Protein AF-A0AAD8B7Y1-F1 (afdb_monomer_lite)

Foldseek 3Di:
DPPVVVVVVVVVVVVVQDEDEDEDDDEDADEEEEEDHEYEYEDECYEYEYEYECYEYEYEYECYEYEYEYENYEYEYEYECYEYEYEYECYEYEYEYENYEYEYEYENYEYEYEYECYEYEYEYENYEYEYEYENYEYEYEYECYEYEYEYENYEYEYEYECYEYEYEYECYEYEYEYENYEYEYEYENYEYEYEYENYEYEYEYENYEYEYEYENYEYEYEYENYEYEYEYECYEYEYEYECYEYEYEYECYEYEYEYECYEYEYEYENYEYEYEYECYEYEYEYANYEYEYEYYNYEYEYEYENYHYDYYYDNYHYDYDYDYD

Radius of gyration: 28.52 Å; chains: 1; bounding box: 57×40×110 Å

Structure (mmCIF, N/CA/C/O backbone):
data_AF-A0AAD8B7Y1-F1
#
_entry.id   AF-A0AAD8B7Y1-F1
#
loop_
_atom_site.group_PDB
_atom_site.id
_atom_site.type_symbol
_atom_site.label_atom_id
_atom_site.label_alt_id
_atom_site.label_comp_id
_atom_site.label_asym_id
_atom_site.label_entity_id
_atom_site.label_seq_id
_atom_site.pdbx_PDB_ins_code
_atom_site.Cartn_x
_atom_site.Cartn_y
_atom_site.Cartn_z
_atom_site.occupancy
_atom_site.B_iso_or_equiv
_atom_site.auth_seq_id
_atom_site.auth_comp_id
_atom_site.auth_asym_id
_atom_site.auth_atom_id
_atom_site.pdbx_PDB_model_num
ATOM 1 N N . MET A 1 1 ? 11.582 21.877 -70.867 1.00 43.47 1 MET A N 1
ATOM 2 C CA . MET A 1 1 ? 11.299 20.545 -70.267 1.00 43.47 1 MET A CA 1
ATOM 3 C C . MET A 1 1 ? 11.778 20.359 -68.810 1.00 43.47 1 MET A C 1
ATOM 5 O O . MET A 1 1 ? 11.666 19.255 -68.296 1.00 43.47 1 MET A O 1
ATOM 9 N N . ALA A 1 2 ? 12.206 21.399 -68.076 1.00 38.28 2 ALA A N 1
ATOM 10 C CA . ALA A 1 2 ? 12.750 21.234 -66.713 1.00 38.28 2 ALA A CA 1
ATOM 11 C C . ALA A 1 2 ? 11.732 21.406 -65.556 1.00 38.28 2 ALA A C 1
ATOM 13 O O . ALA A 1 2 ? 12.004 21.002 -64.431 1.00 38.28 2 ALA A O 1
ATOM 14 N N . ILE A 1 3 ? 10.522 21.926 -65.810 1.00 34.06 3 ILE A N 1
ATOM 15 C CA . ILE A 1 3 ? 9.530 22.214 -64.746 1.00 34.06 3 ILE A CA 1
ATOM 16 C C . ILE A 1 3 ? 8.587 21.017 -64.461 1.00 34.06 3 ILE A C 1
ATOM 18 O O . ILE A 1 3 ? 7.972 20.937 -63.397 1.00 34.06 3 ILE A O 1
ATOM 22 N N . ARG A 1 4 ? 8.523 20.002 -65.341 1.00 32.62 4 ARG A N 1
ATOM 23 C CA . ARG A 1 4 ? 7.696 18.787 -65.128 1.00 32.62 4 ARG A CA 1
ATOM 24 C C . ARG A 1 4 ? 8.346 17.707 -64.247 1.00 32.62 4 ARG A C 1
ATOM 26 O O . ARG A 1 4 ? 7.627 16.855 -63.732 1.00 32.62 4 ARG A O 1
ATOM 33 N N . GLN A 1 5 ? 9.659 17.752 -64.015 1.00 32.50 5 GLN A N 1
ATOM 34 C CA . GLN A 1 5 ? 10.368 16.779 -63.161 1.00 32.50 5 GLN A CA 1
ATOM 35 C C . GLN A 1 5 ? 10.221 17.086 -61.654 1.00 32.50 5 GLN A C 1
ATOM 37 O O . GLN A 1 5 ? 10.205 16.169 -60.833 1.00 32.50 5 GLN A O 1
ATOM 42 N N . LEU A 1 6 ? 9.983 18.346 -61.267 1.00 33.78 6 LEU A N 1
ATOM 43 C CA . LEU A 1 6 ? 9.826 18.728 -59.853 1.00 33.78 6 LEU A CA 1
ATOM 44 C C . LEU A 1 6 ? 8.495 18.274 -59.224 1.00 33.78 6 LEU A C 1
ATOM 46 O O . LEU A 1 6 ? 8.441 18.034 -58.018 1.00 33.78 6 LEU A O 1
ATOM 50 N N . LYS A 1 7 ? 7.438 18.040 -60.017 1.00 32.44 7 LYS A N 1
ATOM 51 C CA . LYS A 1 7 ? 6.173 17.474 -59.499 1.00 32.44 7 LYS A CA 1
ATOM 52 C C . LYS A 1 7 ? 6.229 15.959 -59.249 1.00 32.44 7 LYS A C 1
ATOM 54 O O . LYS A 1 7 ? 5.473 15.468 -58.414 1.00 32.44 7 LYS A O 1
ATOM 59 N N . LYS A 1 8 ? 7.155 15.220 -59.878 1.00 33.69 8 LYS A N 1
ATOM 60 C CA . LYS A 1 8 ? 7.379 13.789 -59.575 1.00 33.69 8 LYS A CA 1
ATOM 61 C C . LYS A 1 8 ? 8.259 13.576 -58.331 1.00 33.69 8 LYS A C 1
ATOM 63 O O . LYS A 1 8 ? 8.073 12.585 -57.629 1.00 33.69 8 LYS A O 1
ATOM 68 N N . GLY A 1 9 ? 9.120 14.540 -57.985 1.00 33.25 9 GLY A N 1
ATOM 69 C CA . GLY A 1 9 ? 9.904 14.525 -56.739 1.00 33.25 9 GLY A CA 1
ATOM 70 C C . GLY A 1 9 ? 9.079 14.772 -55.464 1.00 33.25 9 GLY A C 1
ATOM 71 O O . GLY A 1 9 ? 9.383 14.214 -54.410 1.00 33.25 9 GLY A O 1
ATOM 72 N N . LEU A 1 10 ? 7.988 15.540 -55.558 1.00 32.34 10 LEU A N 1
ATOM 73 C CA . LEU A 1 10 ? 7.090 15.815 -54.425 1.00 32.34 10 LEU A CA 1
ATOM 74 C C . LEU A 1 10 ? 6.114 14.663 -54.125 1.00 32.34 10 LEU A C 1
ATOM 76 O O . LEU A 1 10 ? 5.808 14.417 -52.959 1.00 32.34 10 LEU A O 1
ATOM 80 N N . HIS A 1 11 ? 5.726 13.869 -55.128 1.00 34.19 11 HIS A N 1
ATOM 81 C CA . HIS A 1 11 ? 4.906 12.669 -54.907 1.00 34.19 11 HIS A CA 1
ATOM 82 C C . HIS A 1 11 ? 5.684 11.504 -54.261 1.00 34.19 11 HIS A C 1
ATOM 84 O O . HIS A 1 11 ? 5.096 10.682 -53.553 1.00 34.19 11 HIS A O 1
ATOM 90 N N . TYR A 1 12 ? 7.015 11.461 -54.415 1.00 32.97 12 TYR A N 1
ATOM 91 C CA . TYR A 1 12 ? 7.872 10.501 -53.705 1.00 32.97 12 TYR A CA 1
ATOM 92 C C . TYR A 1 12 ? 8.121 10.876 -52.235 1.00 32.97 12 TYR A C 1
ATOM 94 O O . TYR A 1 12 ? 8.359 9.993 -51.406 1.00 32.97 12 TYR A O 1
ATOM 102 N N . PHE A 1 13 ? 7.984 12.156 -51.872 1.00 33.41 13 PHE A N 1
ATOM 103 C CA . PHE A 1 13 ? 8.100 12.605 -50.481 1.00 33.41 13 PHE A CA 1
ATOM 104 C C . PHE A 1 13 ? 6.818 12.401 -49.658 1.00 33.41 13 PHE A C 1
ATOM 106 O O . PHE A 1 13 ? 6.901 12.224 -48.440 1.00 33.41 13 PHE A O 1
ATOM 113 N N . GLU A 1 14 ? 5.649 12.317 -50.298 1.00 33.72 14 GLU A N 1
ATOM 114 C CA . GLU A 1 14 ? 4.394 11.972 -49.612 1.00 33.72 14 GLU A CA 1
ATOM 115 C C . GLU A 1 14 ? 4.131 10.456 -49.518 1.00 33.72 14 GLU A C 1
ATOM 117 O O . GLU A 1 14 ? 3.450 10.009 -48.590 1.00 33.72 14 GLU A O 1
ATOM 122 N N . CYS A 1 15 ? 4.753 9.626 -50.368 1.00 31.09 15 CYS A N 1
ATOM 123 C CA . CYS A 1 15 ? 4.637 8.160 -50.279 1.00 31.09 15 CYS A CA 1
ATOM 124 C C . CYS A 1 15 ? 5.644 7.475 -49.331 1.00 31.09 15 CYS A C 1
ATOM 126 O O . CYS A 1 15 ? 5.362 6.385 -48.828 1.00 31.09 15 CYS A O 1
ATOM 128 N N . LEU A 1 16 ? 6.759 8.113 -48.951 1.00 32.72 16 LEU A N 1
ATOM 129 C CA . LEU A 1 16 ? 7.715 7.570 -47.960 1.00 32.72 16 LEU A CA 1
ATOM 130 C C . LEU A 1 16 ? 7.292 7.800 -46.490 1.00 32.72 16 LEU A C 1
ATOM 132 O O . LEU A 1 16 ? 8.102 7.762 -45.562 1.00 32.72 16 LEU A O 1
ATOM 136 N N . TYR A 1 17 ? 5.996 8.000 -46.235 1.00 34.97 17 TYR A N 1
ATOM 137 C CA . TYR A 1 17 ? 5.468 8.319 -44.906 1.00 34.97 17 TYR A CA 1
ATOM 138 C C . TYR A 1 17 ? 5.333 7.119 -43.946 1.00 34.97 17 TYR A C 1
ATOM 140 O O . TYR A 1 17 ? 5.009 7.309 -42.770 1.00 34.97 17 TYR A O 1
ATOM 148 N N . ASN A 1 18 ? 5.556 5.859 -44.340 1.00 41.81 18 ASN A N 1
ATOM 149 C CA . ASN A 1 18 ? 5.266 4.747 -43.424 1.00 41.81 18 ASN A CA 1
ATOM 150 C C . ASN A 1 18 ? 6.159 3.507 -43.576 1.00 41.81 18 ASN A C 1
ATOM 152 O O . ASN A 1 18 ? 5.848 2.628 -44.365 1.00 41.81 18 ASN A O 1
ATOM 156 N N . MET A 1 19 ? 7.084 3.349 -42.611 1.00 38.12 19 MET A N 1
ATOM 157 C CA . MET A 1 19 ? 7.567 2.074 -42.030 1.00 38.12 19 MET A CA 1
ATOM 158 C C . MET A 1 19 ? 9.038 1.698 -42.303 1.00 38.12 19 MET A C 1
ATOM 160 O O . MET A 1 19 ? 9.331 0.704 -42.950 1.00 38.12 19 MET A O 1
ATOM 164 N N . PHE A 1 20 ? 9.972 2.387 -41.640 1.00 42.22 20 PHE A N 1
ATOM 165 C CA . PHE A 1 20 ? 11.353 1.904 -41.487 1.00 42.22 20 PHE A CA 1
ATOM 166 C C . PHE A 1 20 ? 11.419 0.763 -40.441 1.00 42.22 20 PHE A C 1
ATOM 168 O O . PHE A 1 20 ? 11.013 0.945 -39.280 1.00 42.22 20 PHE A O 1
ATOM 175 N N . ILE A 1 21 ? 11.923 -0.417 -40.826 1.00 42.00 21 ILE A N 1
ATOM 176 C CA . ILE A 1 21 ? 12.270 -1.525 -39.916 1.00 42.00 21 ILE A CA 1
ATOM 177 C C . ILE A 1 21 ? 13.794 -1.542 -39.774 1.00 42.00 21 ILE A C 1
ATOM 179 O O . ILE A 1 21 ? 14.487 -1.934 -40.696 1.00 42.00 21 ILE A O 1
ATOM 183 N N . MET A 1 22 ? 14.317 -1.150 -38.609 1.00 48.12 22 MET A N 1
ATOM 184 C CA . MET A 1 22 ? 15.749 -1.293 -38.308 1.00 48.12 22 MET A CA 1
ATOM 185 C C . MET A 1 22 ? 15.966 -2.479 -37.364 1.00 48.12 22 MET A C 1
ATOM 187 O O . MET A 1 22 ? 15.333 -2.545 -36.299 1.00 48.12 22 MET A O 1
ATOM 191 N N . SER A 1 23 ? 16.860 -3.396 -37.735 1.00 41.38 23 SER A N 1
ATOM 192 C CA . SER A 1 23 ? 17.506 -4.331 -36.808 1.00 41.38 23 SER A CA 1
ATOM 193 C C . SER A 1 23 ? 18.885 -3.761 -36.495 1.00 41.38 23 SER A C 1
ATOM 195 O O . SER A 1 23 ? 19.666 -3.532 -37.407 1.00 41.38 23 SER A O 1
ATOM 197 N N . LEU A 1 24 ? 19.151 -3.444 -35.228 1.00 51.16 24 LEU A N 1
ATOM 198 C CA . LEU A 1 24 ? 20.475 -3.002 -34.786 1.00 51.16 24 LEU A CA 1
ATOM 199 C C . LEU A 1 24 ? 21.069 -4.126 -33.942 1.00 51.16 24 LEU A C 1
ATOM 201 O O . LEU A 1 24 ? 20.600 -4.372 -32.823 1.00 51.16 24 LEU A O 1
ATOM 205 N N . GLU A 1 25 ? 22.070 -4.799 -34.494 1.00 38.25 25 GLU A N 1
ATOM 206 C CA . GLU A 1 25 ? 22.871 -5.830 -33.839 1.00 38.25 25 GLU A CA 1
ATOM 207 C C . GLU A 1 25 ? 24.275 -5.248 -33.633 1.00 38.25 25 GLU A C 1
ATOM 209 O O . GLU A 1 25 ? 24.902 -4.795 -34.581 1.00 38.25 25 GLU A O 1
ATOM 214 N N . GLY A 1 26 ? 24.720 -5.132 -32.376 1.00 38.78 26 GLY A N 1
ATOM 215 C CA . GLY A 1 26 ? 26.044 -4.590 -32.041 1.00 38.78 26 GLY A CA 1
ATOM 216 C C . GLY A 1 26 ? 26.065 -3.556 -30.907 1.00 38.78 26 GLY A C 1
ATOM 217 O O . GLY A 1 26 ? 25.115 -2.802 -30.665 1.00 38.78 26 GLY A O 1
ATOM 218 N N . THR A 1 27 ? 27.177 -3.527 -30.168 1.00 38.75 27 THR A N 1
ATOM 219 C CA . THR A 1 27 ? 27.454 -2.633 -29.032 1.00 38.75 27 THR A CA 1
ATOM 220 C C . THR A 1 27 ? 27.851 -1.222 -29.472 1.00 38.75 27 THR A C 1
ATOM 222 O O . THR A 1 27 ? 28.881 -0.704 -29.062 1.00 38.75 27 THR A O 1
ATOM 225 N N . ALA A 1 28 ? 27.003 -0.541 -30.241 1.00 40.34 28 ALA A N 1
ATOM 226 C CA . ALA A 1 28 ? 27.191 0.878 -30.535 1.00 40.34 28 ALA A CA 1
ATOM 227 C C . ALA A 1 28 ? 26.483 1.749 -29.479 1.00 40.34 28 ALA A C 1
ATOM 229 O O . ALA A 1 28 ? 25.292 1.583 -29.181 1.00 40.34 28 ALA A O 1
ATOM 230 N N . LEU A 1 29 ? 27.202 2.708 -28.888 1.00 39.91 29 LEU A N 1
ATOM 231 C CA . LEU A 1 29 ? 26.676 3.647 -27.890 1.00 39.91 29 LEU A CA 1
ATOM 232 C C . LEU A 1 29 ? 25.893 4.783 -28.578 1.00 39.91 29 LEU A C 1
ATOM 234 O O . LEU A 1 29 ? 26.191 5.960 -28.420 1.00 39.91 29 LEU A O 1
ATOM 238 N N . LEU A 1 30 ? 24.855 4.427 -29.336 1.00 52.34 30 LEU A N 1
ATOM 239 C CA . LEU A 1 30 ? 24.110 5.349 -30.196 1.00 52.34 30 LEU A CA 1
ATOM 240 C C . LEU A 1 30 ? 23.198 6.292 -29.390 1.00 52.34 30 LEU A C 1
ATOM 242 O O . LEU A 1 30 ? 22.319 5.874 -28.618 1.00 52.34 30 LEU A O 1
ATOM 246 N N . GLY A 1 31 ? 23.410 7.596 -29.576 1.00 53.88 31 GLY A N 1
ATOM 247 C CA . GLY A 1 31 ? 22.596 8.677 -29.027 1.00 53.88 31 GLY A CA 1
ATOM 248 C C . GLY A 1 31 ? 21.567 9.178 -30.036 1.00 53.88 31 GLY A C 1
ATOM 249 O O . GLY A 1 31 ? 21.789 10.195 -30.673 1.00 53.88 31 GLY A O 1
ATOM 250 N N . MET A 1 32 ? 20.419 8.509 -30.156 1.00 64.19 32 MET A N 1
ATOM 251 C CA . MET A 1 32 ? 19.442 8.838 -31.207 1.00 64.19 32 MET A CA 1
ATOM 252 C C . MET A 1 32 ? 18.331 9.776 -30.702 1.00 64.19 32 MET A C 1
ATOM 254 O O . MET A 1 32 ? 17.818 9.637 -29.577 1.00 64.19 32 MET A O 1
ATOM 258 N N . LYS A 1 33 ? 17.941 10.742 -31.540 1.00 59.53 33 LYS A N 1
ATOM 259 C CA . LYS A 1 33 ? 16.745 11.579 -31.371 1.00 59.53 33 LYS A CA 1
ATOM 260 C C . LYS A 1 33 ? 15.775 11.249 -32.502 1.00 59.53 33 LYS A C 1
ATOM 262 O O . LYS A 1 33 ? 16.170 11.247 -33.654 1.00 59.53 33 LYS A O 1
ATOM 267 N N . TYR A 1 34 ? 14.518 10.996 -32.159 1.00 64.31 34 TYR A N 1
ATOM 268 C CA . TYR A 1 34 ? 13.476 10.700 -33.143 1.00 64.31 34 TYR A CA 1
ATOM 269 C C . TYR A 1 34 ? 12.279 11.631 -32.953 1.00 64.31 34 TYR A C 1
ATOM 271 O O . TYR A 1 34 ? 11.784 11.778 -31.824 1.00 64.31 34 TYR A O 1
ATOM 279 N N . GLN A 1 35 ? 11.799 12.202 -34.056 1.00 56.16 35 GLN A N 1
ATOM 280 C CA . GLN A 1 35 ? 10.645 13.099 -34.118 1.00 56.16 35 GLN A CA 1
ATOM 281 C C . GLN A 1 35 ? 9.638 12.611 -35.174 1.00 56.16 35 GLN A C 1
ATOM 283 O O . GLN A 1 35 ? 10.028 12.002 -36.160 1.00 56.16 35 GLN A O 1
ATOM 288 N N . ASN A 1 36 ? 8.340 12.822 -34.918 1.00 53.25 36 ASN A N 1
ATOM 289 C CA . ASN A 1 36 ? 7.231 12.684 -35.881 1.00 53.25 36 ASN A CA 1
ATOM 290 C C . ASN A 1 36 ? 7.160 11.389 -36.717 1.00 53.25 36 ASN A C 1
ATOM 292 O O . ASN A 1 36 ? 6.756 11.423 -37.871 1.00 53.25 36 ASN A O 1
ATOM 296 N N . ALA A 1 37 ? 7.472 10.225 -36.138 1.00 59.56 37 ALA A N 1
ATOM 297 C CA . ALA A 1 37 ? 7.568 9.004 -36.940 1.00 59.56 37 ALA A CA 1
ATOM 298 C C . ALA A 1 37 ? 6.976 7.730 -36.313 1.00 59.56 37 ALA A C 1
ATOM 300 O O . ALA A 1 37 ? 6.707 7.632 -35.100 1.00 59.56 37 ALA A O 1
ATOM 301 N N . LYS A 1 38 ? 6.729 6.746 -37.194 1.00 57.03 38 LYS A N 1
ATOM 302 C CA . LYS A 1 38 ? 6.226 5.403 -36.882 1.00 57.03 38 LYS A CA 1
ATOM 303 C C . LYS A 1 38 ? 7.336 4.369 -37.042 1.00 57.03 38 LYS A C 1
ATOM 305 O O . LYS A 1 38 ? 7.807 4.138 -38.146 1.00 57.03 38 LYS A O 1
ATOM 310 N N . TYR A 1 39 ? 7.683 3.684 -35.951 1.00 63.09 39 TYR A N 1
ATOM 311 C CA . TYR A 1 39 ? 8.782 2.711 -35.960 1.00 63.09 39 TYR A CA 1
ATOM 312 C C . TYR A 1 39 ? 8.410 1.359 -35.353 1.00 63.09 39 TYR A C 1
ATOM 314 O O . TYR A 1 39 ? 7.695 1.263 -34.338 1.00 63.09 39 TYR A O 1
ATOM 322 N N . LYS A 1 40 ? 8.997 0.308 -35.928 1.00 61.25 40 LYS A N 1
ATOM 323 C CA . LYS A 1 40 ? 9.032 -1.044 -35.372 1.00 61.25 40 LYS A CA 1
ATOM 324 C C . LYS A 1 40 ? 10.492 -1.468 -35.254 1.00 61.25 40 LYS A C 1
ATOM 326 O O . LYS A 1 40 ? 11.159 -1.644 -36.257 1.00 61.25 40 LYS A O 1
ATOM 331 N N . VAL A 1 41 ? 10.969 -1.626 -34.020 1.00 64.81 41 VAL A N 1
ATOM 332 C CA . VAL A 1 41 ? 12.389 -1.915 -33.758 1.00 64.81 41 VAL A CA 1
ATOM 333 C C . VAL A 1 41 ? 12.520 -3.106 -32.814 1.00 64.81 41 VAL A C 1
ATOM 335 O O . VAL A 1 41 ? 11.713 -3.279 -31.884 1.00 64.81 41 VAL A O 1
ATOM 338 N N . LYS A 1 42 ? 13.534 -3.937 -33.044 1.00 61.41 42 LYS A N 1
ATOM 339 C CA . LYS A 1 42 ? 13.963 -5.008 -32.143 1.00 61.41 42 LYS A CA 1
ATOM 340 C C . LYS A 1 42 ? 15.401 -4.705 -31.731 1.00 61.41 42 LYS A C 1
ATOM 342 O O . LYS A 1 42 ? 16.228 -4.409 -32.574 1.00 61.41 42 LYS A O 1
ATOM 347 N N . TYR A 1 43 ? 15.661 -4.749 -30.430 1.00 65.94 43 TYR A N 1
ATOM 348 C CA . TYR A 1 43 ? 17.003 -4.569 -29.885 1.00 65.94 43 TYR A CA 1
ATOM 349 C C . TYR A 1 43 ? 17.378 -5.793 -29.054 1.00 65.94 43 TYR A C 1
ATOM 351 O O . TYR A 1 43 ? 16.610 -6.197 -28.163 1.00 65.94 43 TYR A O 1
ATOM 359 N N . GLN A 1 44 ? 18.564 -6.330 -29.314 1.00 58.94 44 GLN A N 1
ATOM 360 C CA . GLN A 1 44 ? 19.185 -7.419 -28.565 1.00 58.94 44 GLN A CA 1
ATOM 361 C C . GLN A 1 44 ? 20.553 -6.949 -28.052 1.00 58.94 44 GLN A C 1
ATOM 363 O O . GLN A 1 44 ? 21.237 -6.196 -28.731 1.00 58.94 44 GLN A O 1
ATOM 368 N N . ASN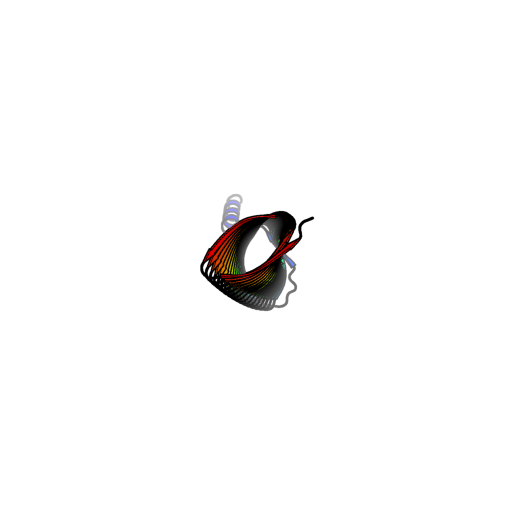 A 1 45 ? 20.892 -7.294 -26.805 1.00 57.22 45 ASN A N 1
ATOM 369 C CA . ASN A 1 45 ? 22.195 -7.018 -26.169 1.00 57.22 45 ASN A CA 1
ATOM 370 C C . ASN A 1 45 ? 22.682 -5.547 -26.219 1.00 57.22 45 ASN A C 1
ATOM 372 O O . ASN A 1 45 ? 23.870 -5.262 -26.131 1.00 57.22 45 ASN A O 1
ATOM 376 N N . ALA A 1 46 ? 21.759 -4.581 -26.295 1.00 59.97 46 ALA A N 1
ATOM 377 C CA . ALA A 1 46 ? 22.095 -3.179 -26.551 1.00 59.97 46 ALA A CA 1
ATOM 378 C C . ALA A 1 46 ? 22.151 -2.284 -25.291 1.00 59.97 46 ALA A C 1
ATOM 380 O O . ALA A 1 46 ? 21.346 -2.411 -24.348 1.00 59.97 46 ALA A O 1
ATOM 381 N N . LYS A 1 47 ? 23.037 -1.274 -25.328 1.00 60.44 47 LYS A N 1
ATOM 382 C CA . LYS A 1 47 ? 23.141 -0.180 -24.345 1.00 60.44 47 LYS A CA 1
ATOM 383 C C . LYS A 1 47 ? 22.996 1.181 -25.030 1.00 60.44 47 LYS A C 1
ATOM 385 O O . LYS A 1 47 ? 23.940 1.687 -25.613 1.00 60.44 47 LYS A O 1
ATOM 390 N N . TYR A 1 48 ? 21.836 1.821 -24.880 1.00 65.00 48 TYR A N 1
ATOM 391 C CA . TYR A 1 48 ? 21.532 3.068 -25.598 1.00 65.00 48 TYR A CA 1
ATOM 392 C C . TYR A 1 48 ? 20.893 4.158 -24.718 1.00 65.00 48 TYR A C 1
ATOM 394 O O . TYR A 1 48 ? 20.306 3.909 -23.645 1.00 65.00 48 TYR A O 1
ATOM 402 N N . LYS A 1 49 ? 20.978 5.403 -25.207 1.00 64.69 49 LYS A N 1
ATOM 403 C CA . LYS A 1 49 ? 20.275 6.583 -24.682 1.00 64.69 49 LYS A CA 1
ATOM 404 C C . LYS A 1 49 ? 19.464 7.204 -25.814 1.00 64.69 49 LYS A C 1
ATOM 406 O O . LYS A 1 49 ? 20.036 7.686 -26.775 1.00 64.69 49 LYS A O 1
ATOM 411 N N . VAL A 1 50 ? 18.139 7.240 -25.679 1.00 66.75 50 VAL A N 1
ATOM 412 C CA . VAL A 1 50 ? 17.273 7.765 -26.750 1.00 66.75 50 VAL A CA 1
ATOM 413 C C . VAL A 1 50 ? 16.288 8.800 -26.209 1.00 66.75 50 VAL A C 1
ATOM 415 O O . VAL A 1 50 ? 15.830 8.720 -25.056 1.00 66.75 50 VAL A O 1
ATOM 418 N N . LYS A 1 51 ? 15.965 9.794 -27.038 1.00 65.00 51 LYS A N 1
ATOM 419 C CA . LYS A 1 51 ? 14.869 10.745 -26.820 1.00 65.00 51 LYS A CA 1
ATOM 420 C C . LYS A 1 51 ? 13.868 10.618 -27.970 1.00 65.00 51 LYS A C 1
ATOM 422 O O . LYS A 1 51 ? 14.252 10.701 -29.126 1.00 65.00 51 LYS A O 1
ATOM 427 N N . TYR A 1 52 ? 12.595 10.444 -27.630 1.00 66.75 5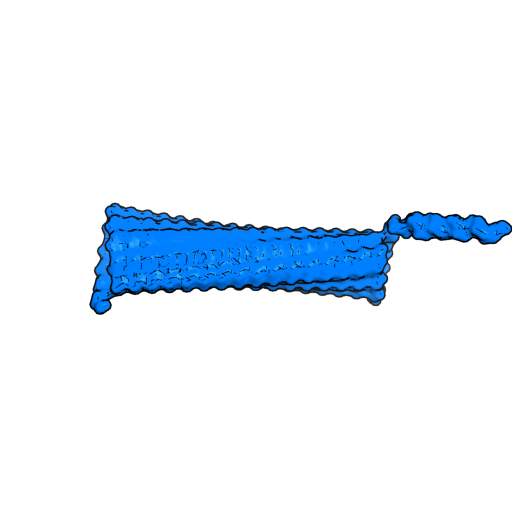2 TYR A N 1
ATOM 428 C CA . TYR A 1 52 ? 11.499 10.413 -28.599 1.00 66.75 52 TYR A CA 1
ATOM 429 C C . TYR A 1 52 ? 10.513 11.545 -28.312 1.00 66.75 52 TYR A C 1
ATOM 431 O O . TYR A 1 52 ? 10.064 11.694 -27.164 1.00 66.75 52 TYR A O 1
ATOM 439 N N . GLN A 1 53 ? 10.134 12.276 -29.355 1.00 63.91 53 GLN A N 1
ATOM 440 C CA . GLN A 1 53 ? 9.088 13.299 -29.337 1.00 63.91 53 GLN A CA 1
ATOM 441 C C . GLN A 1 53 ? 8.035 12.970 -30.405 1.00 63.91 53 GLN A C 1
ATOM 443 O O . GLN A 1 53 ? 8.380 12.533 -31.496 1.00 63.91 53 GLN A O 1
ATOM 448 N N . ASN A 1 54 ? 6.750 13.111 -30.063 1.00 60.19 54 ASN A N 1
ATOM 449 C CA . ASN A 1 54 ? 5.610 12.946 -30.983 1.00 60.19 54 ASN A CA 1
ATOM 450 C C . ASN A 1 54 ? 5.572 11.608 -31.764 1.00 60.19 54 ASN A C 1
ATOM 452 O O . ASN A 1 54 ? 5.077 11.533 -32.882 1.00 60.19 54 ASN A O 1
ATOM 456 N N . ALA A 1 55 ? 6.071 10.518 -31.171 1.00 61.31 55 ALA A N 1
ATOM 457 C CA . ALA A 1 55 ? 6.257 9.244 -31.876 1.00 61.31 55 ALA A CA 1
ATOM 458 C C . ALA A 1 55 ? 5.179 8.181 -31.568 1.00 61.31 55 ALA A C 1
ATOM 460 O O . ALA A 1 55 ? 4.680 8.056 -30.435 1.00 61.31 55 ALA A O 1
ATOM 461 N N . LYS A 1 56 ? 4.895 7.325 -32.562 1.00 61.56 56 LYS A N 1
ATOM 462 C CA . LYS A 1 56 ? 4.101 6.089 -32.419 1.00 61.56 56 LYS A CA 1
ATOM 463 C C . LYS A 1 56 ? 5.005 4.874 -32.646 1.00 61.56 56 LYS A C 1
ATOM 465 O O . LYS A 1 56 ? 5.502 4.688 -33.744 1.00 61.56 56 LYS A O 1
ATOM 470 N N . TYR A 1 57 ? 5.211 4.009 -31.648 1.00 67.69 57 TYR A N 1
ATOM 471 C CA . TYR A 1 57 ? 6.167 2.898 -31.818 1.00 67.69 57 TYR A CA 1
ATOM 472 C C . TYR A 1 57 ? 5.769 1.565 -31.179 1.00 67.69 57 TYR A C 1
ATOM 474 O O . TYR A 1 57 ? 5.050 1.487 -30.167 1.00 67.69 57 TYR A O 1
ATOM 482 N N . LYS A 1 58 ? 6.310 0.488 -31.763 1.00 66.69 58 LYS A N 1
ATOM 483 C CA . LYS A 1 58 ? 6.243 -0.883 -31.249 1.00 66.69 58 LYS A CA 1
ATOM 484 C C . LYS A 1 58 ? 7.653 -1.445 -31.131 1.00 66.69 58 LYS A C 1
ATOM 486 O O . LYS A 1 58 ? 8.297 -1.698 -32.137 1.00 66.69 58 LYS A O 1
ATOM 491 N N . VAL A 1 59 ? 8.117 -1.672 -29.904 1.00 68.31 59 VAL A N 1
ATOM 492 C CA . VAL A 1 59 ? 9.502 -2.114 -29.677 1.00 68.31 59 VAL A CA 1
ATOM 493 C C . VAL A 1 59 ? 9.558 -3.382 -28.830 1.00 68.31 59 VAL A C 1
ATOM 495 O O . VAL A 1 59 ? 8.730 -3.592 -27.931 1.00 68.31 59 VAL A O 1
ATOM 498 N N . LYS A 1 60 ? 10.526 -4.248 -29.128 1.00 65.62 60 LYS A N 1
ATOM 499 C CA . LYS A 1 60 ? 10.913 -5.384 -28.286 1.00 65.62 60 LYS A CA 1
ATOM 500 C C . LYS A 1 60 ? 12.367 -5.205 -27.847 1.00 65.62 60 LYS A C 1
ATOM 502 O O . LYS A 1 60 ? 13.222 -4.931 -28.677 1.00 65.62 60 LYS A O 1
ATOM 507 N N . TYR A 1 61 ? 12.612 -5.383 -26.555 1.00 68.75 61 TYR A N 1
ATOM 508 C CA . TYR A 1 61 ? 13.945 -5.347 -25.962 1.00 68.75 61 TYR A CA 1
ATOM 509 C C . TYR A 1 61 ? 14.235 -6.658 -25.241 1.00 68.75 61 TYR A C 1
ATOM 511 O O . TYR A 1 61 ? 13.437 -7.076 -24.391 1.00 68.75 61 TYR A O 1
ATOM 519 N N . GLN A 1 62 ? 15.390 -7.242 -25.535 1.00 68.44 62 GLN A N 1
ATOM 520 C CA . GLN A 1 62 ? 15.926 -8.436 -24.889 1.00 68.44 62 GLN A CA 1
ATOM 521 C C . GLN A 1 62 ? 17.336 -8.118 -24.373 1.00 68.44 62 GLN A C 1
ATOM 523 O O . GLN A 1 62 ? 18.119 -7.503 -25.090 1.00 68.44 62 GLN A O 1
ATOM 528 N N . ASN A 1 63 ? 17.624 -8.463 -23.112 1.00 65.81 63 ASN A N 1
ATOM 529 C CA . ASN A 1 63 ? 18.940 -8.282 -22.475 1.00 65.81 63 ASN A CA 1
ATOM 530 C C . ASN A 1 63 ? 19.493 -6.838 -22.533 1.00 65.81 63 ASN A C 1
ATOM 532 O O . ASN A 1 63 ? 20.686 -6.609 -22.687 1.00 65.81 63 ASN A O 1
ATOM 536 N N . ALA A 1 64 ? 18.623 -5.829 -22.411 1.00 62.81 64 ALA A N 1
ATOM 537 C CA . ALA A 1 64 ? 18.996 -4.432 -22.655 1.00 62.81 64 ALA A CA 1
ATOM 538 C C . ALA A 1 64 ? 19.204 -3.601 -21.372 1.00 62.81 64 ALA A C 1
ATOM 540 O O . ALA A 1 64 ? 18.438 -3.704 -20.396 1.00 62.81 64 ALA A O 1
ATOM 541 N N . LYS A 1 65 ? 20.164 -2.663 -21.418 1.00 66.50 65 LYS A N 1
ATOM 542 C CA . LYS A 1 65 ? 20.386 -1.637 -20.381 1.00 66.50 65 LYS A CA 1
ATOM 543 C C . LYS A 1 65 ? 20.243 -0.234 -20.961 1.00 66.50 65 LYS A C 1
ATOM 545 O O . LYS A 1 65 ? 21.106 0.224 -21.695 1.00 66.50 65 LYS A O 1
ATOM 550 N N . TYR A 1 66 ? 19.190 0.497 -20.587 1.00 68.50 66 TYR A N 1
ATOM 551 C CA . TYR A 1 66 ? 18.868 1.743 -21.295 1.00 68.50 66 TYR A CA 1
ATOM 552 C C . TYR A 1 66 ? 18.307 2.885 -20.438 1.00 68.50 66 TYR A C 1
ATOM 554 O O . TYR A 1 66 ? 17.755 2.702 -19.339 1.00 68.50 66 TYR A O 1
ATOM 562 N N . LYS A 1 67 ? 18.420 4.103 -20.985 1.00 71.81 67 LYS A N 1
ATOM 563 C CA . LYS A 1 67 ? 17.833 5.333 -20.435 1.00 71.81 67 LYS A CA 1
ATOM 564 C C . LYS A 1 67 ? 17.079 6.083 -21.528 1.00 71.81 67 LYS A C 1
ATOM 566 O O . LYS A 1 67 ? 17.692 6.562 -22.471 1.00 71.81 67 LYS A O 1
ATOM 571 N N . VAL A 1 68 ? 15.763 6.229 -21.377 1.00 70.62 68 VAL A N 1
ATOM 572 C CA . VAL A 1 68 ? 14.931 6.872 -22.412 1.00 70.62 68 VAL A CA 1
ATOM 573 C C . VAL A 1 68 ? 14.063 7.986 -21.832 1.00 70.62 68 VAL A C 1
ATOM 575 O O . VAL A 1 68 ? 13.613 7.918 -20.678 1.00 70.62 68 VAL A O 1
ATOM 578 N N . LYS A 1 69 ? 13.832 9.030 -22.629 1.00 71.06 69 LYS A N 1
ATOM 579 C CA . LYS A 1 69 ? 12.797 10.041 -22.387 1.00 71.06 69 LYS A CA 1
ATOM 580 C C . LYS A 1 69 ? 11.785 10.009 -23.534 1.00 71.06 69 LYS A C 1
ATOM 582 O O . LYS A 1 69 ? 12.180 10.004 -24.692 1.00 71.06 69 LYS A O 1
ATOM 587 N N . TYR A 1 70 ? 10.504 10.006 -23.184 1.00 69.81 70 TYR A N 1
ATOM 588 C CA . TYR A 1 70 ? 9.396 10.071 -24.134 1.00 69.81 70 TYR A CA 1
ATOM 589 C C . TYR A 1 70 ? 8.499 11.262 -23.810 1.00 69.81 70 TYR A C 1
ATOM 591 O O . TYR A 1 70 ? 8.059 11.398 -22.660 1.00 69.81 70 TYR A O 1
ATOM 599 N N . GLN A 1 71 ? 8.183 12.052 -24.830 1.00 70.81 71 GLN A N 1
ATOM 600 C CA . GLN A 1 71 ? 7.246 13.171 -24.781 1.00 70.81 71 GLN A CA 1
ATOM 601 C C . GLN A 1 71 ? 6.180 12.969 -25.867 1.00 70.81 71 GLN A C 1
ATOM 603 O O . GLN A 1 71 ? 6.520 12.619 -26.994 1.00 70.81 71 GLN A O 1
ATOM 608 N N . ASN A 1 72 ? 4.900 13.119 -25.510 1.00 67.38 72 ASN A N 1
ATOM 609 C CA . ASN A 1 72 ? 3.757 13.029 -26.435 1.00 67.38 72 ASN A CA 1
ATOM 610 C C . ASN A 1 72 ? 3.704 11.722 -27.262 1.00 67.38 72 ASN A C 1
ATOM 612 O O . ASN A 1 72 ? 3.439 11.728 -28.458 1.00 67.38 72 ASN A O 1
ATOM 616 N N . ALA A 1 73 ? 3.965 10.573 -26.630 1.00 63.84 73 ALA A N 1
ATOM 617 C CA . ALA A 1 73 ? 4.120 9.299 -27.342 1.00 63.84 73 ALA A CA 1
ATOM 618 C C . ALA A 1 73 ? 2.959 8.309 -27.122 1.00 63.84 73 ALA A C 1
ATOM 620 O O . ALA A 1 73 ? 2.427 8.172 -26.007 1.00 63.84 73 ALA A O 1
ATOM 621 N N . LYS A 1 74 ? 2.639 7.521 -28.161 1.00 67.88 74 LYS A N 1
ATOM 622 C CA . LYS A 1 74 ? 1.732 6.358 -28.081 1.00 67.88 74 LYS A CA 1
ATOM 623 C C . LYS A 1 74 ? 2.486 5.073 -28.418 1.00 67.88 74 LYS A C 1
ATOM 625 O O . LYS A 1 74 ? 2.994 4.935 -29.522 1.00 67.88 74 LYS A O 1
ATOM 630 N N . TYR A 1 75 ? 2.552 4.110 -27.493 1.00 69.31 75 TYR A N 1
ATOM 631 C CA . TYR A 1 75 ? 3.441 2.959 -27.706 1.00 69.31 75 TYR A CA 1
ATOM 632 C C . TYR A 1 75 ? 3.021 1.615 -27.112 1.00 69.31 75 TYR A C 1
ATOM 634 O O . TYR A 1 75 ? 2.262 1.517 -26.136 1.00 69.31 75 TYR A O 1
ATOM 642 N N . LYS A 1 76 ? 3.594 0.551 -27.693 1.00 72.62 76 LYS A N 1
ATOM 643 C CA . LYS A 1 76 ? 3.488 -0.837 -27.228 1.00 72.62 76 LYS A CA 1
ATOM 644 C C . LYS A 1 76 ? 4.878 -1.456 -27.108 1.00 72.62 76 LYS A C 1
ATOM 646 O O . LYS A 1 76 ? 5.545 -1.653 -28.114 1.00 72.62 76 LYS A O 1
ATOM 651 N N . VAL A 1 77 ? 5.298 -1.811 -25.894 1.00 71.25 77 VAL A N 1
ATOM 652 C CA . VAL A 1 77 ? 6.650 -2.358 -25.674 1.00 71.25 77 VAL A CA 1
ATOM 653 C C . VAL A 1 77 ? 6.616 -3.688 -24.931 1.00 71.25 77 VAL A C 1
ATOM 655 O O . VAL A 1 77 ? 5.763 -3.912 -24.063 1.00 71.25 77 VAL A O 1
ATOM 658 N N . LYS A 1 78 ? 7.542 -4.581 -25.278 1.00 72.88 78 LYS A N 1
ATOM 659 C CA . LYS A 1 78 ? 7.868 -5.777 -24.495 1.00 72.88 78 LYS A CA 1
ATOM 660 C C . LYS A 1 78 ? 9.333 -5.711 -24.061 1.00 72.88 78 LYS A C 1
ATOM 662 O O . LYS A 1 78 ? 10.191 -5.415 -24.883 1.00 72.88 78 LYS A O 1
ATOM 667 N N . TYR A 1 79 ? 9.581 -6.000 -22.790 1.00 72.38 79 TYR A N 1
ATOM 668 C CA . TYR A 1 79 ? 10.918 -6.086 -22.212 1.00 72.38 79 TYR A CA 1
ATOM 669 C C . TYR A 1 79 ? 11.120 -7.452 -21.566 1.00 72.38 79 TYR A C 1
ATOM 671 O O . TYR A 1 79 ? 10.289 -7.859 -20.744 1.00 72.38 79 TYR A O 1
ATOM 679 N N . GLN A 1 80 ? 12.237 -8.091 -21.891 1.00 74.44 80 GLN A N 1
ATOM 680 C CA . GLN A 1 80 ? 12.713 -9.339 -21.301 1.00 74.44 80 GLN A CA 1
ATOM 681 C C . GLN A 1 80 ? 14.146 -9.123 -20.802 1.00 74.44 80 GLN A C 1
ATOM 683 O O . GLN A 1 80 ? 14.964 -8.564 -21.530 1.00 74.44 80 GLN A O 1
ATOM 688 N N . ASN A 1 81 ? 14.423 -9.495 -19.548 1.00 73.00 81 ASN A N 1
ATOM 689 C CA . ASN A 1 81 ? 15.751 -9.390 -18.920 1.00 73.00 81 ASN A CA 1
ATOM 690 C C . ASN A 1 81 ? 16.363 -7.973 -18.997 1.00 73.00 81 ASN A C 1
ATOM 692 O O . ASN A 1 81 ? 17.498 -7.780 -19.417 1.00 73.00 81 ASN A O 1
ATOM 696 N N . ALA A 1 82 ? 15.595 -6.944 -18.623 1.00 68.50 82 ALA A N 1
ATOM 697 C CA . ALA A 1 82 ? 15.988 -5.547 -18.845 1.00 68.50 82 ALA A CA 1
ATOM 698 C C . ALA A 1 82 ? 16.281 -4.763 -17.553 1.00 68.50 82 ALA A C 1
ATOM 700 O O . ALA A 1 82 ? 15.547 -4.857 -16.556 1.00 68.50 82 ALA A O 1
ATOM 701 N N . LYS A 1 83 ? 17.289 -3.877 -17.606 1.00 73.69 83 LYS A N 1
ATOM 702 C CA . LYS A 1 83 ? 17.610 -2.908 -16.540 1.00 73.69 83 LYS A CA 1
ATOM 703 C C . LYS A 1 83 ? 17.536 -1.474 -17.053 1.00 73.69 83 LYS A C 1
ATOM 705 O O . LYS A 1 83 ? 18.355 -1.063 -17.863 1.00 73.69 83 LYS A O 1
ATOM 710 N N . TYR A 1 84 ? 16.595 -0.668 -16.552 1.00 70.31 84 TYR A N 1
ATOM 711 C CA . TYR A 1 84 ? 16.332 0.618 -17.210 1.00 70.31 84 TYR A CA 1
ATOM 712 C C . TYR A 1 84 ? 15.827 1.773 -16.344 1.00 70.31 84 TYR A C 1
ATOM 714 O O . TYR A 1 84 ? 15.281 1.608 -15.243 1.00 70.31 84 TYR A O 1
ATOM 722 N N . LYS A 1 85 ? 15.971 2.986 -16.897 1.00 77.19 85 LYS A N 1
ATOM 723 C CA . LYS A 1 85 ? 15.451 4.239 -16.334 1.00 77.19 85 LYS A CA 1
ATOM 724 C C . LYS A 1 85 ? 14.696 5.036 -17.393 1.00 77.19 85 LYS A C 1
ATOM 726 O O . LYS A 1 85 ? 15.299 5.503 -18.349 1.00 77.19 85 LYS A O 1
ATOM 731 N N . VAL A 1 86 ? 13.396 5.256 -17.197 1.00 73.31 86 VAL A N 1
ATOM 732 C CA . VAL A 1 86 ? 12.577 5.982 -18.186 1.00 73.31 86 VAL A CA 1
ATOM 733 C C . VAL A 1 86 ? 11.818 7.149 -17.562 1.00 73.31 86 VAL A C 1
ATOM 735 O O . VAL A 1 86 ? 11.405 7.096 -16.396 1.00 73.31 86 VAL A O 1
ATOM 738 N N . LYS A 1 87 ? 11.645 8.222 -18.334 1.00 76.06 87 LYS A N 1
ATOM 739 C CA . LYS A 1 87 ? 10.695 9.302 -18.048 1.00 76.06 87 LYS A CA 1
ATOM 740 C C . LYS A 1 87 ? 9.671 9.388 -19.181 1.00 76.06 87 LYS A C 1
ATOM 742 O O . LYS A 1 87 ? 10.060 9.388 -20.343 1.00 76.06 87 LYS A O 1
ATOM 747 N N . TYR A 1 88 ? 8.397 9.475 -18.820 1.00 75.38 88 TYR A N 1
ATOM 748 C CA . TYR A 1 88 ? 7.291 9.662 -19.755 1.00 75.38 88 TYR A CA 1
ATOM 749 C C . TYR A 1 88 ? 6.487 10.905 -19.378 1.00 75.38 88 TYR A C 1
ATOM 751 O O . TYR A 1 88 ? 6.069 11.026 -18.220 1.00 75.38 88 TYR A O 1
ATOM 759 N N . GLN A 1 89 ? 6.228 11.755 -20.365 1.00 76.44 89 GLN A N 1
ATOM 760 C CA . GLN A 1 89 ? 5.369 12.933 -20.279 1.00 76.44 89 GLN A CA 1
ATOM 761 C C . GLN A 1 89 ? 4.297 12.842 -21.372 1.00 76.44 89 GLN A C 1
ATOM 763 O O . GLN A 1 89 ? 4.621 12.532 -22.517 1.00 76.44 89 GLN A O 1
ATOM 768 N N . ASN A 1 90 ? 3.027 13.042 -21.004 1.00 74.31 90 ASN A N 1
ATOM 769 C CA . ASN A 1 90 ? 1.877 13.028 -21.923 1.00 74.31 90 ASN A CA 1
ATOM 770 C C . ASN A 1 90 ? 1.782 11.747 -22.781 1.00 74.31 90 ASN A C 1
ATOM 772 O O . ASN A 1 90 ? 1.679 11.793 -24.002 1.00 74.31 90 ASN A O 1
ATOM 776 N N . ALA A 1 91 ? 1.847 10.569 -22.150 1.00 68.31 91 ALA A N 1
ATOM 777 C CA . ALA A 1 91 ? 1.962 9.296 -22.871 1.00 68.31 91 ALA A CA 1
ATOM 778 C C . ALA A 1 91 ? 0.735 8.376 -22.734 1.00 68.31 91 ALA A C 1
ATOM 780 O O . ALA A 1 91 ? 0.157 8.227 -21.646 1.00 68.31 91 ALA A O 1
ATOM 781 N N . LYS A 1 92 ? 0.401 7.661 -23.820 1.00 73.69 92 LYS A N 1
ATOM 782 C CA . LYS A 1 92 ? -0.589 6.564 -23.848 1.00 73.69 92 LYS A CA 1
ATOM 783 C C . LYS A 1 92 ? 0.096 5.240 -24.188 1.00 73.69 92 LYS A C 1
ATOM 785 O O . LYS A 1 92 ? 0.645 5.107 -25.275 1.00 73.69 92 LYS A O 1
ATOM 790 N N . TYR A 1 93 ? 0.060 4.233 -23.308 1.00 70.75 93 TYR A N 1
ATOM 791 C CA . TYR A 1 93 ? 0.863 3.028 -23.569 1.00 70.75 93 TYR A CA 1
ATOM 792 C C . TYR A 1 93 ? 0.390 1.686 -23.011 1.00 70.75 93 TYR A C 1
ATOM 794 O O . TYR A 1 93 ? -0.357 1.591 -22.029 1.00 70.75 93 TYR A O 1
ATOM 802 N N . LYS A 1 94 ? 0.915 0.614 -23.625 1.00 76.69 94 LYS A N 1
ATOM 803 C CA . LYS A 1 94 ? 0.766 -0.781 -23.190 1.00 76.69 94 LYS A CA 1
ATOM 804 C C . LYS A 1 94 ? 2.130 -1.460 -23.098 1.00 76.69 94 LYS A C 1
ATOM 806 O O . LYS A 1 94 ? 2.802 -1.616 -24.109 1.00 76.69 94 LYS A O 1
ATOM 811 N N . VAL A 1 95 ? 2.524 -1.916 -21.908 1.00 74.44 95 VAL A N 1
ATOM 812 C CA . VAL A 1 95 ? 3.836 -2.567 -21.727 1.00 74.44 95 VAL A CA 1
ATOM 813 C C . VAL A 1 95 ? 3.713 -3.925 -21.043 1.00 74.44 95 VAL A C 1
ATOM 815 O O . VAL A 1 95 ? 2.846 -4.133 -20.188 1.00 74.44 95 VAL A O 1
ATOM 818 N N . LYS A 1 96 ? 4.578 -4.861 -21.434 1.00 76.88 96 LYS A N 1
ATOM 819 C CA . LYS A 1 96 ? 4.834 -6.105 -20.703 1.00 76.88 96 LYS A CA 1
ATOM 820 C C . LYS A 1 96 ? 6.305 -6.152 -20.287 1.00 76.88 96 LYS A C 1
ATOM 822 O O . LYS A 1 96 ? 7.168 -5.863 -21.108 1.00 76.88 96 LYS A O 1
ATOM 827 N N . TYR A 1 97 ? 6.551 -6.524 -19.038 1.00 77.19 97 TYR A N 1
ATOM 828 C CA . TYR A 1 97 ? 7.888 -6.713 -18.482 1.00 77.19 97 TYR A CA 1
ATOM 829 C C . TYR A 1 97 ? 8.010 -8.110 -17.881 1.00 77.19 97 TYR A C 1
ATOM 831 O O . TYR A 1 97 ? 7.155 -8.493 -17.075 1.00 77.19 97 TYR A O 1
ATOM 839 N N . GLN A 1 98 ? 9.089 -8.803 -18.228 1.00 78.31 98 GLN A N 1
ATOM 840 C CA . GLN A 1 98 ? 9.497 -10.091 -17.677 1.00 78.31 98 GLN A CA 1
ATOM 841 C C . GLN A 1 98 ? 10.947 -9.969 -17.195 1.00 78.31 98 GLN A C 1
ATOM 843 O O . GLN A 1 98 ? 11.781 -9.432 -17.923 1.00 78.31 98 GLN A O 1
ATOM 848 N N . ASN A 1 99 ? 11.223 -10.393 -15.957 1.00 77.06 99 ASN A N 1
ATOM 849 C CA . ASN A 1 99 ? 12.562 -10.370 -15.347 1.00 77.06 99 ASN A CA 1
ATOM 850 C C . ASN A 1 99 ? 13.236 -8.983 -15.416 1.00 77.06 99 ASN A C 1
ATOM 852 O O . ASN A 1 99 ? 14.311 -8.808 -15.981 1.00 77.06 99 ASN A O 1
ATOM 856 N N . ALA A 1 100 ? 12.575 -7.948 -14.883 1.00 72.94 100 ALA A N 1
ATOM 857 C CA . ALA A 1 100 ? 13.012 -6.559 -15.072 1.00 72.94 100 ALA A CA 1
ATOM 858 C C . ALA A 1 100 ? 13.365 -5.830 -13.766 1.00 72.94 100 ALA A C 1
ATOM 860 O O . ALA A 1 100 ? 12.638 -5.907 -12.764 1.00 72.94 100 ALA A O 1
ATOM 861 N N . LYS A 1 101 ? 14.426 -5.008 -13.810 1.00 77.44 101 LYS A N 1
ATOM 862 C CA . LYS A 1 101 ? 14.825 -4.092 -12.725 1.00 77.44 101 LYS A CA 1
ATOM 863 C C . LYS A 1 101 ? 14.816 -2.642 -13.194 1.00 77.44 101 LYS A C 1
ATOM 865 O O . LYS A 1 101 ? 15.623 -2.253 -14.030 1.00 77.44 101 LYS A O 1
ATOM 870 N N . TYR A 1 102 ? 13.944 -1.800 -12.634 1.00 74.12 102 TYR A N 1
ATOM 871 C CA . TYR A 1 102 ? 13.747 -0.476 -13.234 1.00 74.12 102 TYR A CA 1
ATOM 872 C C . TYR A 1 102 ? 13.322 0.673 -12.320 1.00 74.12 102 TYR A C 1
ATOM 874 O O . TYR A 1 102 ? 12.785 0.501 -11.218 1.00 74.12 102 TYR A O 1
ATOM 882 N N . LYS A 1 103 ? 13.518 1.894 -12.838 1.00 80.44 103 LYS A N 1
ATOM 883 C CA . LYS A 1 103 ? 13.054 3.152 -12.240 1.00 80.44 103 LYS A CA 1
ATOM 884 C C . LYS A 1 103 ? 12.322 4.005 -13.272 1.00 80.44 103 LYS A C 1
ATOM 886 O O . LYS A 1 103 ? 12.924 4.430 -14.250 1.00 80.44 103 LYS A O 1
ATOM 891 N N . VAL A 1 104 ? 11.047 4.315 -13.034 1.00 77.00 104 VAL A N 1
ATOM 892 C CA . VAL A 1 104 ? 10.258 5.128 -13.980 1.00 77.00 104 VAL A CA 1
ATOM 893 C C . VAL A 1 104 ? 9.585 6.318 -13.304 1.00 77.00 104 VAL A C 1
ATOM 895 O O . VAL A 1 104 ? 9.186 6.251 -12.136 1.00 77.00 104 VAL A O 1
ATOM 898 N N . LYS A 1 105 ? 9.473 7.426 -14.039 1.00 79.56 105 LYS A N 1
ATOM 899 C CA . LYS A 1 105 ? 8.597 8.555 -13.710 1.00 79.56 105 LYS A CA 1
ATOM 900 C C . LYS A 1 105 ? 7.568 8.738 -14.827 1.00 79.56 105 LYS A C 1
ATOM 902 O O . LYS A 1 105 ? 7.945 8.737 -15.995 1.00 79.56 105 LYS A O 1
ATOM 907 N N . TYR A 1 106 ? 6.307 8.903 -14.448 1.00 78.75 106 TYR A N 1
ATOM 908 C CA . TYR A 1 106 ? 5.203 9.188 -15.361 1.00 78.75 106 TYR A CA 1
ATOM 909 C C . TYR A 1 106 ? 4.480 10.462 -14.932 1.00 78.75 106 TYR A 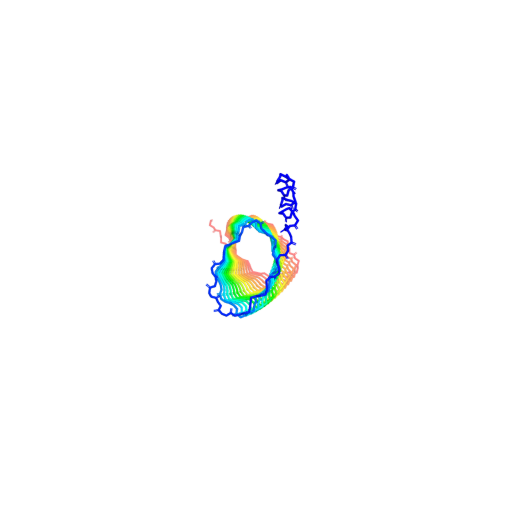C 1
ATOM 911 O O . TYR A 1 106 ? 4.083 10.565 -13.765 1.00 78.75 106 TYR A O 1
ATOM 919 N N . GLN A 1 107 ? 4.264 11.362 -15.885 1.00 79.75 107 GLN A N 1
ATOM 920 C CA . GLN A 1 107 ? 3.475 12.583 -15.750 1.00 79.75 107 GLN A CA 1
ATOM 921 C C . GLN A 1 107 ? 2.408 12.599 -16.850 1.00 79.75 107 GLN A C 1
ATOM 923 O O . GLN A 1 107 ? 2.723 12.312 -18.005 1.00 79.75 107 GLN A O 1
ATOM 928 N N . ASN A 1 108 ? 1.149 12.861 -16.482 1.00 77.69 108 ASN A N 1
ATOM 929 C CA . ASN A 1 108 ? 0.009 12.941 -17.408 1.00 77.69 108 ASN A CA 1
ATOM 930 C C . ASN A 1 108 ? -0.133 11.696 -18.309 1.00 77.69 108 ASN A C 1
ATOM 932 O O . ASN A 1 108 ? -0.140 11.776 -19.535 1.00 77.69 108 ASN A O 1
ATOM 936 N N . ALA A 1 109 ? -0.207 10.504 -17.706 1.00 72.50 109 ALA A N 1
ATOM 937 C CA . ALA A 1 109 ? -0.152 9.241 -18.451 1.00 72.50 109 ALA A CA 1
ATOM 938 C C . ALA A 1 109 ? -1.433 8.396 -18.343 1.00 72.50 109 ALA A C 1
ATOM 940 O O . ALA A 1 109 ? -2.010 8.238 -17.258 1.00 72.50 109 ALA A O 1
ATOM 941 N N . LYS A 1 110 ? -1.819 7.753 -19.456 1.00 77.12 110 LYS A N 1
ATOM 942 C CA . LYS A 1 110 ? -2.853 6.701 -19.503 1.00 77.12 110 LYS A CA 1
ATOM 943 C C . LYS A 1 110 ? -2.228 5.369 -19.914 1.00 77.12 110 LYS A C 1
ATOM 945 O O . LYS A 1 110 ? -1.639 5.280 -20.988 1.00 77.12 110 LYS A O 1
ATOM 950 N N . TYR A 1 111 ? -2.344 4.318 -19.094 1.00 74.19 111 TYR A N 1
ATOM 951 C CA . TYR A 1 111 ? -1.610 3.083 -19.405 1.00 74.19 111 TYR A CA 1
ATOM 952 C C . TYR A 1 111 ? -2.150 1.752 -18.878 1.00 74.19 111 TYR A C 1
ATOM 954 O O . TYR A 1 111 ? -2.886 1.671 -17.888 1.00 74.19 111 TYR A O 1
ATOM 962 N N . LYS A 1 112 ? -1.690 0.672 -19.527 1.00 79.75 112 LYS A N 1
ATOM 963 C CA . LYS A 1 112 ? -1.912 -0.724 -19.126 1.00 79.75 112 LYS A CA 1
ATOM 964 C C . LYS A 1 112 ? -0.589 -1.485 -19.070 1.00 79.75 112 LYS A C 1
ATOM 966 O O . LYS A 1 112 ? 0.083 -1.615 -20.086 1.00 79.75 112 LYS A O 1
ATOM 971 N N . VAL A 1 113 ? -0.232 -2.036 -17.909 1.00 77.38 113 VAL A N 1
ATOM 972 C CA . VAL A 1 113 ? 1.035 -2.778 -17.763 1.00 77.38 113 VAL A CA 1
ATOM 973 C C . VAL A 1 113 ? 0.838 -4.149 -17.124 1.00 77.38 113 VAL A C 1
ATOM 975 O O . VAL A 1 113 ? -0.031 -4.332 -16.266 1.00 77.38 113 VAL A O 1
ATOM 978 N N . LYS A 1 114 ? 1.640 -5.121 -17.558 1.00 79.75 114 LYS A N 1
ATOM 979 C CA . LYS A 1 114 ? 1.828 -6.407 -16.879 1.00 79.75 114 LYS A CA 1
ATOM 980 C C . LYS A 1 114 ? 3.298 -6.560 -16.485 1.00 79.75 114 LYS A C 1
ATOM 982 O O . LYS A 1 114 ? 4.168 -6.294 -17.309 1.00 79.75 114 LYS A O 1
ATOM 987 N N . TYR A 1 115 ? 3.535 -6.990 -15.252 1.00 79.25 115 TYR A N 1
ATOM 988 C CA . TYR A 1 115 ? 4.863 -7.291 -14.723 1.00 79.25 115 TYR A CA 1
ATOM 989 C C . TYR A 1 115 ? 4.896 -8.717 -14.180 1.00 79.25 115 TYR A C 1
ATOM 991 O O . TYR A 1 115 ? 4.016 -9.078 -13.393 1.00 79.25 115 TYR A O 1
ATOM 999 N N . GLN A 1 116 ? 5.931 -9.458 -14.556 1.00 80.81 116 GLN A N 1
ATOM 1000 C CA . GLN A 1 116 ? 6.268 -10.784 -14.048 1.00 80.81 116 GLN A CA 1
ATOM 1001 C C . GLN A 1 116 ? 7.727 -10.754 -13.577 1.00 80.81 116 GLN A C 1
ATOM 1003 O O . GLN A 1 116 ? 8.581 -10.245 -14.303 1.00 80.81 116 GLN A O 1
ATOM 1008 N N . ASN A 1 117 ? 7.991 -11.222 -12.353 1.00 79.56 117 ASN A N 1
ATOM 1009 C CA . ASN A 1 117 ? 9.333 -11.285 -11.753 1.00 79.56 117 ASN A CA 1
ATOM 1010 C C . ASN A 1 117 ? 10.076 -9.934 -11.805 1.00 79.56 117 ASN A C 1
ATOM 1012 O O . ASN A 1 117 ? 11.099 -9.775 -12.465 1.00 79.56 117 ASN A O 1
ATOM 1016 N N . ALA A 1 118 ? 9.526 -8.902 -11.153 1.00 74.75 118 ALA A N 1
ATOM 1017 C CA . ALA A 1 118 ? 10.028 -7.529 -11.302 1.00 74.75 118 ALA A CA 1
ATOM 1018 C C . ALA A 1 118 ? 10.431 -6.860 -9.979 1.00 74.75 118 ALA A C 1
ATOM 1020 O O . ALA A 1 118 ? 9.708 -6.922 -8.976 1.00 74.75 118 ALA A O 1
ATOM 1021 N N . LYS A 1 119 ? 11.537 -6.098 -10.012 1.00 79.94 119 LYS A N 1
ATOM 1022 C CA . LYS A 1 119 ? 11.994 -5.236 -8.907 1.00 79.94 119 LYS A CA 1
ATOM 1023 C C . LYS A 1 119 ? 12.047 -3.774 -9.335 1.00 79.94 119 LYS A C 1
ATOM 1025 O O . LYS A 1 119 ? 12.841 -3.405 -10.195 1.00 79.94 119 LYS A O 1
ATOM 1030 N N . TYR A 1 120 ? 11.237 -2.905 -8.723 1.00 76.31 120 TYR A N 1
ATOM 1031 C CA . TYR A 1 120 ? 11.097 -1.553 -9.274 1.00 76.31 120 TYR A CA 1
ATOM 1032 C C . TYR A 1 120 ? 10.748 -0.413 -8.316 1.00 76.31 120 TYR A C 1
ATOM 1034 O O . TYR A 1 120 ? 10.212 -0.591 -7.216 1.00 76.31 120 TYR A O 1
ATOM 1042 N N . LYS A 1 121 ? 11.015 0.812 -8.794 1.00 82.19 121 LYS A N 1
ATOM 1043 C CA . LYS A 1 121 ? 10.630 2.076 -8.151 1.00 82.19 121 LYS A CA 1
ATOM 1044 C C . LYS A 1 121 ? 9.931 2.996 -9.148 1.00 82.19 121 LYS A C 1
ATOM 1046 O O . LYS A 1 121 ? 10.539 3.405 -10.132 1.00 82.19 121 LYS A O 1
ATOM 1051 N N . VAL A 1 122 ? 8.684 3.380 -8.872 1.00 79.12 122 VAL A N 1
ATOM 1052 C CA . VAL A 1 122 ? 7.927 4.266 -9.777 1.00 79.12 122 VAL A CA 1
ATOM 1053 C C . VAL A 1 122 ? 7.337 5.471 -9.052 1.00 79.12 122 VAL A C 1
ATOM 1055 O O . VAL A 1 122 ? 6.952 5.389 -7.882 1.00 79.12 122 VAL A O 1
ATOM 1058 N N . LYS A 1 123 ? 7.284 6.607 -9.749 1.00 81.50 123 LYS A N 1
ATOM 1059 C CA . LYS A 1 123 ? 6.483 7.775 -9.368 1.00 81.50 123 LYS A CA 1
ATOM 1060 C C . LYS A 1 123 ? 5.459 8.068 -10.466 1.00 81.50 123 LYS A C 1
ATOM 1062 O O . LYS A 1 123 ? 5.824 8.082 -11.639 1.00 81.50 123 LYS A O 1
ATOM 1067 N N . TYR A 1 124 ? 4.216 8.304 -10.063 1.00 80.12 124 TYR A N 1
ATOM 1068 C CA . TYR A 1 124 ? 3.118 8.682 -10.946 1.00 80.12 124 TYR A CA 1
ATOM 1069 C C . TYR A 1 124 ? 2.485 9.987 -10.471 1.00 80.12 124 TYR A C 1
ATOM 1071 O O . TYR A 1 124 ? 2.122 10.084 -9.295 1.00 80.12 124 TYR A O 1
ATOM 1079 N N . GLN A 1 125 ? 2.305 10.921 -11.399 1.00 81.62 125 GLN A N 1
ATOM 1080 C CA . GLN A 1 125 ? 1.584 12.178 -11.220 1.00 81.62 125 GLN A CA 1
ATOM 1081 C C . GLN A 1 125 ? 0.519 12.289 -12.316 1.00 81.62 125 GLN A C 1
ATOM 1083 O O . GLN A 1 125 ? 0.820 12.023 -13.481 1.00 81.62 125 GLN A O 1
ATOM 1088 N N . ASN A 1 126 ? -0.723 12.610 -11.938 1.00 80.19 126 ASN A N 1
ATOM 1089 C CA . ASN A 1 126 ? -1.855 12.790 -12.859 1.00 80.19 126 ASN A CA 1
ATOM 1090 C C . ASN A 1 126 ? -2.053 11.592 -13.810 1.00 80.19 126 ASN A C 1
ATOM 1092 O O . ASN A 1 126 ? -1.989 11.708 -15.032 1.00 80.19 126 ASN A O 1
ATOM 1096 N N . ALA A 1 127 ? -2.247 10.392 -13.251 1.00 74.62 127 ALA A N 1
ATOM 1097 C CA . ALA A 1 127 ? -2.261 9.153 -14.037 1.00 74.62 127 ALA A CA 1
ATOM 1098 C C . ALA A 1 127 ? -3.576 8.365 -13.937 1.00 74.62 127 ALA A C 1
ATOM 1100 O O . ALA A 1 127 ? -4.138 8.187 -12.849 1.00 74.62 127 ALA A O 1
ATOM 1101 N N . LYS A 1 128 ? -4.012 7.796 -15.073 1.00 80.19 128 LYS A N 1
ATOM 1102 C CA . LYS A 1 128 ? -5.107 6.810 -15.155 1.00 80.19 128 LYS A CA 1
ATOM 1103 C C . LYS A 1 128 ? -4.567 5.461 -15.625 1.00 80.19 128 LYS A C 1
ATOM 1105 O O . LYS A 1 128 ? -3.988 5.382 -16.706 1.00 80.19 128 LYS A O 1
ATOM 1110 N N . TYR A 1 129 ? -4.738 4.386 -14.848 1.00 76.00 129 TYR A N 1
ATOM 1111 C CA . TYR A 1 129 ? -4.073 3.130 -15.215 1.00 76.00 129 TYR A CA 1
ATOM 1112 C C . TYR A 1 129 ? -4.672 1.812 -14.721 1.00 76.00 129 TYR A C 1
ATOM 1114 O O . TYR A 1 129 ? -5.402 1.739 -13.727 1.00 76.00 129 TYR A O 1
ATOM 1122 N N . LYS A 1 130 ? -4.269 0.728 -15.402 1.00 82.12 130 LYS A N 1
ATOM 1123 C CA . LYS A 1 130 ? -4.553 -0.665 -15.031 1.00 82.12 130 LYS A CA 1
ATOM 1124 C C . LYS A 1 130 ? -3.271 -1.494 -15.012 1.00 82.12 130 LYS A C 1
ATOM 1126 O O . LYS A 1 130 ? -2.608 -1.616 -16.037 1.00 82.12 130 LYS A O 1
ATOM 1131 N N . VAL A 1 131 ? -2.938 -2.107 -13.876 1.00 79.06 131 VAL A N 1
ATOM 1132 C CA . VAL A 1 131 ? -1.719 -2.931 -13.767 1.00 79.06 131 VAL A CA 1
ATOM 1133 C C . VAL A 1 131 ? -2.003 -4.311 -13.181 1.00 79.06 131 VAL A C 1
ATOM 1135 O O . VAL A 1 131 ? -2.886 -4.473 -12.335 1.00 79.06 131 VAL A O 1
ATOM 1138 N N . LYS A 1 132 ? -1.261 -5.315 -13.651 1.00 81.44 132 LYS A N 1
ATOM 1139 C CA . LYS A 1 132 ? -1.146 -6.628 -13.012 1.00 81.44 132 LYS A CA 1
ATOM 1140 C C . LYS A 1 132 ? 0.316 -6.888 -12.646 1.00 81.44 132 LYS A C 1
ATOM 1142 O O . LYS A 1 132 ? 1.190 -6.648 -13.477 1.00 81.44 132 LYS A O 1
ATOM 1147 N N . TYR A 1 133 ? 0.542 -7.379 -11.435 1.00 80.38 133 TYR A N 1
ATOM 1148 C CA . TYR A 1 133 ? 1.852 -7.779 -10.933 1.00 80.38 133 TYR A CA 1
ATOM 1149 C C . TYR A 1 133 ? 1.804 -9.220 -10.433 1.00 80.38 133 TYR A C 1
ATOM 1151 O O . TYR A 1 133 ? 0.909 -9.553 -9.651 1.00 80.38 133 TYR A O 1
ATOM 1159 N N . GLN A 1 134 ? 2.791 -10.008 -10.842 1.00 82.00 134 GLN A N 1
ATOM 1160 C CA . GLN A 1 134 ? 3.054 -11.366 -10.378 1.00 82.00 134 GLN A CA 1
ATOM 1161 C C . GLN A 1 134 ? 4.518 -11.438 -9.930 1.00 82.00 134 GLN A C 1
ATOM 1163 O O . GLN A 1 134 ? 5.391 -10.959 -10.656 1.00 82.00 134 GLN A O 1
ATOM 1168 N N . ASN A 1 135 ? 4.771 -11.959 -8.724 1.00 80.50 135 ASN A N 1
ATOM 1169 C CA . ASN A 1 135 ? 6.114 -12.122 -8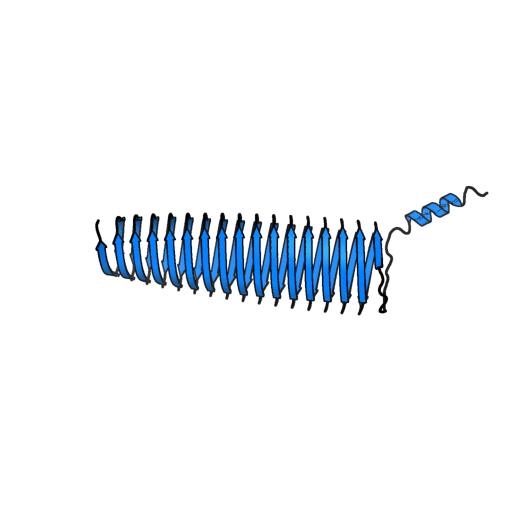.146 1.00 80.50 135 ASN A CA 1
ATOM 1170 C C . ASN A 1 135 ? 6.932 -10.813 -8.163 1.00 80.50 135 ASN A C 1
ATOM 1172 O O . ASN A 1 135 ? 7.940 -10.677 -8.854 1.00 80.50 135 ASN A O 1
ATOM 1176 N N . ALA A 1 136 ? 6.462 -9.786 -7.445 1.00 76.06 136 ALA A N 1
ATOM 1177 C CA . ALA A 1 136 ? 7.031 -8.437 -7.547 1.00 76.06 136 ALA A CA 1
ATOM 1178 C C . ALA A 1 136 ? 7.482 -7.838 -6.206 1.00 76.06 136 ALA A C 1
ATOM 1180 O O . ALA A 1 136 ? 6.766 -7.897 -5.198 1.00 76.06 136 ALA A O 1
ATOM 1181 N N . LYS A 1 137 ? 8.631 -7.142 -6.224 1.00 80.94 137 LYS A N 1
ATOM 1182 C CA . LYS A 1 137 ? 9.152 -6.349 -5.094 1.00 80.94 137 LYS A CA 1
ATOM 1183 C C . LYS A 1 137 ? 9.282 -4.878 -5.468 1.00 80.94 137 LYS A C 1
ATOM 1185 O O . LYS A 1 137 ? 10.081 -4.521 -6.332 1.00 80.94 137 LYS A O 1
ATOM 1190 N N . TYR A 1 138 ? 8.534 -3.988 -4.809 1.00 76.88 138 TYR A N 1
ATOM 1191 C CA . TYR A 1 138 ? 8.460 -2.612 -5.310 1.00 76.88 138 TYR A CA 1
ATOM 1192 C C . TYR A 1 138 ? 8.175 -1.488 -4.314 1.00 76.88 138 TYR A C 1
ATOM 1194 O O . TYR A 1 138 ? 7.634 -1.672 -3.218 1.00 76.88 138 TYR A O 1
ATOM 1202 N N . LYS A 1 139 ? 8.498 -0.263 -4.757 1.00 83.06 139 LYS A N 1
ATOM 1203 C CA . LYS A 1 139 ? 8.171 0.997 -4.076 1.00 83.06 139 LYS A CA 1
ATOM 1204 C C . LYS A 1 139 ? 7.512 1.980 -5.040 1.00 83.06 139 LYS A C 1
ATOM 1206 O O . LYS A 1 139 ? 8.130 2.375 -6.025 1.00 83.06 139 LYS A O 1
ATOM 1211 N N . VAL A 1 140 ? 6.293 2.426 -4.737 1.00 80.06 140 VAL A N 1
ATOM 1212 C CA . VAL A 1 140 ? 5.580 3.387 -5.600 1.00 80.06 140 VAL A CA 1
ATOM 1213 C C . VAL A 1 140 ? 5.067 4.596 -4.824 1.00 80.06 140 VAL A C 1
ATOM 1215 O O . VAL A 1 140 ? 4.685 4.490 -3.656 1.00 80.06 140 VAL A O 1
ATOM 1218 N N . LYS A 1 141 ? 5.082 5.761 -5.475 1.00 82.69 141 LYS A N 1
ATOM 1219 C CA . LYS A 1 141 ? 4.354 6.959 -5.046 1.00 82.69 141 LYS A CA 1
ATOM 1220 C C . LYS A 1 141 ? 3.343 7.354 -6.123 1.00 82.69 141 LYS A C 1
ATOM 1222 O O . LYS A 1 141 ? 3.702 7.390 -7.299 1.00 82.69 141 LYS A O 1
ATOM 1227 N N . TYR A 1 142 ? 2.123 7.657 -5.700 1.00 80.94 142 TYR A N 1
ATOM 1228 C CA . TYR A 1 142 ? 1.039 8.129 -6.555 1.00 80.94 142 TYR A CA 1
ATOM 1229 C C . TYR A 1 142 ? 0.488 9.449 -6.028 1.00 80.94 142 TYR A C 1
ATOM 1231 O O . TYR A 1 142 ? 0.141 9.525 -4.847 1.00 80.94 142 TYR A O 1
ATOM 1239 N N . GLN A 1 143 ? 0.358 10.423 -6.922 1.00 83.00 143 GLN A N 1
ATOM 1240 C CA . GLN A 1 143 ? -0.279 11.715 -6.691 1.00 83.00 143 GLN A CA 1
ATOM 1241 C C . GLN A 1 143 ? -1.339 11.933 -7.776 1.00 83.00 143 GLN A C 1
ATOM 1243 O O . GLN A 1 143 ? -1.055 11.698 -8.953 1.00 83.00 143 GLN A O 1
ATOM 1248 N N . ASN A 1 144 ? -2.558 12.312 -7.379 1.00 81.88 144 ASN A N 1
ATOM 1249 C CA . ASN A 1 144 ? -3.679 12.596 -8.286 1.00 81.88 144 ASN A CA 1
ATOM 1250 C C . ASN A 1 144 ? -3.953 11.445 -9.276 1.00 81.88 144 ASN A C 1
ATOM 1252 O O . ASN A 1 144 ? -3.865 11.592 -10.494 1.00 81.88 144 ASN A O 1
ATOM 1256 N N . ALA A 1 145 ? -4.231 10.244 -8.756 1.00 76.75 145 ALA A N 1
ATOM 1257 C CA . ALA A 1 145 ? -4.312 9.031 -9.577 1.00 76.75 145 ALA A CA 1
ATOM 1258 C C . ALA A 1 145 ? -5.678 8.329 -9.518 1.00 76.75 145 ALA A C 1
ATOM 1260 O O . ALA A 1 145 ? -6.264 8.161 -8.443 1.00 76.75 145 ALA A O 1
ATOM 1261 N N . LYS A 1 146 ? -6.137 7.818 -10.672 1.00 81.62 146 LYS A N 1
ATOM 1262 C CA . LYS A 1 146 ? -7.300 6.916 -10.789 1.00 81.62 146 LYS A CA 1
ATOM 1263 C C . LYS A 1 146 ? -6.863 5.552 -11.322 1.00 81.62 146 LYS A C 1
ATOM 1265 O O . LYS A 1 146 ? -6.307 5.480 -12.416 1.00 81.62 146 LYS A O 1
ATOM 1270 N N . TYR A 1 147 ? -7.087 4.458 -10.587 1.00 77.38 147 TYR A N 1
ATOM 1271 C CA . TYR A 1 147 ? -6.502 3.180 -11.017 1.00 77.38 147 TYR A CA 1
ATOM 1272 C C . TYR A 1 147 ? -7.155 1.877 -10.548 1.00 77.38 147 TYR A C 1
ATOM 1274 O O . TYR A 1 147 ? -7.876 1.812 -9.547 1.00 77.38 147 TYR A O 1
ATOM 1282 N N . LYS A 1 148 ? -6.810 0.794 -11.262 1.00 83.44 148 LYS A N 1
ATOM 1283 C CA . LYS A 1 148 ? -7.153 -0.595 -10.924 1.00 83.44 148 LYS A CA 1
ATOM 1284 C C . LYS A 1 148 ? -5.912 -1.486 -10.936 1.00 83.44 148 LYS A C 1
ATOM 1286 O O . LYS A 1 148 ? -5.257 -1.605 -11.969 1.00 83.44 148 LYS A O 1
ATOM 1291 N N . VAL A 1 149 ? -5.609 -2.158 -9.824 1.00 80.38 149 VAL A N 1
ATOM 1292 C CA . VAL A 1 149 ? -4.443 -3.061 -9.755 1.00 80.38 149 VAL A CA 1
ATOM 1293 C C . VAL A 1 149 ? -4.802 -4.440 -9.210 1.00 80.38 149 VAL A C 1
ATOM 1295 O O . VAL A 1 149 ? -5.676 -4.576 -8.351 1.00 80.38 149 VAL A O 1
ATOM 1298 N N . LYS A 1 150 ? -4.130 -5.469 -9.730 1.00 82.69 150 LYS A N 1
ATOM 1299 C CA . LYS A 1 150 ? -4.081 -6.809 -9.139 1.00 82.69 150 LYS A CA 1
ATOM 1300 C C . LYS A 1 150 ? -2.634 -7.161 -8.791 1.00 82.69 150 LYS A C 1
ATOM 1302 O O . LYS A 1 150 ? -1.751 -6.940 -9.618 1.00 82.69 150 LYS A O 1
ATOM 1307 N N . TYR A 1 151 ? -2.434 -7.708 -7.600 1.00 81.25 151 TYR A N 1
ATOM 1308 C CA . TYR A 1 151 ? -1.146 -8.186 -7.111 1.00 81.25 151 TYR A CA 1
ATOM 1309 C C . TYR A 1 151 ? -1.268 -9.636 -6.651 1.00 81.25 151 TYR A C 1
ATOM 1311 O O . TYR A 1 151 ? -2.169 -9.942 -5.867 1.00 81.25 151 TYR A O 1
ATOM 1319 N N . GLN A 1 152 ? -0.338 -10.469 -7.104 1.00 82.56 152 GLN A N 1
ATOM 1320 C CA . GLN A 1 152 ? -0.160 -11.858 -6.697 1.00 82.56 152 GLN A CA 1
ATOM 1321 C C . GLN A 1 152 ? 1.301 -12.044 -6.274 1.00 82.56 152 GLN A C 1
ATOM 1323 O O . GLN A 1 152 ? 2.194 -11.594 -6.996 1.00 82.56 152 GLN A O 1
ATOM 1328 N N . ASN A 1 153 ? 1.535 -12.636 -5.098 1.00 81.44 153 ASN A N 1
ATOM 1329 C CA . ASN A 1 153 ? 2.872 -12.907 -4.548 1.00 81.44 153 ASN A CA 1
ATOM 1330 C C . ASN A 1 153 ? 3.766 -11.649 -4.525 1.00 81.44 153 ASN A C 1
ATOM 1332 O O . ASN A 1 153 ? 4.766 -11.539 -5.233 1.00 81.44 153 ASN A O 1
ATOM 1336 N N . ALA A 1 154 ? 3.366 -10.630 -3.756 1.00 77.12 154 ALA A N 1
ATOM 1337 C CA . ALA A 1 154 ? 4.003 -9.310 -3.818 1.00 77.12 154 ALA A CA 1
ATOM 1338 C C . ALA A 1 154 ? 4.496 -8.785 -2.461 1.00 77.12 154 ALA A C 1
ATOM 1340 O O . ALA A 1 154 ? 3.783 -8.836 -1.452 1.00 77.12 154 ALA A O 1
ATOM 1341 N N . LYS A 1 155 ? 5.684 -8.157 -2.465 1.00 81.50 155 LYS A N 1
ATOM 1342 C CA . LYS A 1 155 ? 6.256 -7.434 -1.314 1.00 81.50 155 LYS A CA 1
ATOM 1343 C C . LYS A 1 155 ? 6.463 -5.958 -1.636 1.00 81.50 155 LYS A C 1
ATOM 1345 O O . LYS A 1 155 ? 7.269 -5.615 -2.500 1.00 81.50 155 LYS A O 1
ATOM 1350 N N . TYR A 1 156 ? 5.774 -5.053 -0.935 1.00 77.69 156 TYR A N 1
ATOM 1351 C CA . TYR A 1 156 ? 5.778 -3.654 -1.376 1.00 77.69 156 TYR A CA 1
ATOM 1352 C C . TYR A 1 156 ? 5.570 -2.556 -0.332 1.00 77.69 156 TYR A C 1
ATOM 1354 O O . TYR A 1 156 ? 5.021 -2.752 0.757 1.00 77.69 156 TYR A O 1
ATOM 1362 N N . LYS A 1 157 ? 5.969 -1.338 -0.728 1.00 83.62 157 LYS A N 1
ATOM 1363 C CA . LYS A 1 157 ? 5.715 -0.085 -0.004 1.00 83.62 157 LYS A CA 1
ATOM 1364 C C . LYS A 1 157 ? 5.094 0.960 -0.929 1.00 83.62 157 LYS A C 1
ATOM 1366 O O . LYS A 1 157 ? 5.717 1.350 -1.914 1.00 83.62 157 LYS A O 1
ATOM 1371 N N . VAL A 1 158 ? 3.903 1.459 -0.597 1.00 81.12 158 VAL A N 1
ATOM 1372 C CA . VAL A 1 158 ? 3.230 2.480 -1.422 1.00 81.12 158 VAL A CA 1
ATOM 1373 C C . VAL A 1 158 ? 2.792 3.692 -0.605 1.00 81.12 158 VAL A C 1
ATOM 1375 O O . VAL A 1 158 ? 2.426 3.572 0.566 1.00 81.12 158 VAL A O 1
ATOM 1378 N N . LYS A 1 159 ? 2.854 4.872 -1.225 1.00 83.31 159 LYS A N 1
ATOM 1379 C CA . LYS A 1 159 ? 2.200 6.094 -0.747 1.00 83.31 159 LYS A CA 1
ATOM 1380 C C . LYS A 1 159 ? 1.211 6.590 -1.802 1.00 83.31 159 LYS A C 1
ATOM 1382 O O . LYS A 1 159 ? 1.570 6.650 -2.978 1.00 83.31 159 LYS A O 1
ATOM 1387 N N . TYR A 1 160 ? 0.012 6.949 -1.361 1.00 81.62 160 TYR A N 1
ATOM 1388 C CA . TYR A 1 160 ? -1.038 7.531 -2.192 1.00 81.62 160 TYR A CA 1
ATOM 1389 C C . TYR A 1 160 ? -1.500 8.860 -1.604 1.00 81.62 160 TYR A C 1
ATOM 1391 O O . TYR A 1 160 ? -1.820 8.911 -0.415 1.00 81.62 160 TYR A O 1
ATOM 1399 N N . GLN A 1 161 ? -1.582 9.875 -2.458 1.00 83.62 161 GLN A N 1
ATOM 1400 C CA . GLN A 1 161 ? -2.133 11.195 -2.169 1.00 83.62 161 GLN A CA 1
ATOM 1401 C C . GLN A 1 161 ? -3.178 11.522 -3.241 1.00 83.62 161 GLN A C 1
ATOM 1403 O O . GLN A 1 161 ? -2.907 11.323 -4.428 1.00 83.62 161 GLN A O 1
ATOM 1408 N N . ASN A 1 162 ? -4.371 11.959 -2.826 1.00 82.88 162 ASN A N 1
ATOM 1409 C CA . ASN A 1 162 ? -5.471 12.349 -3.720 1.00 82.88 162 ASN A CA 1
ATOM 1410 C C . ASN A 1 162 ? -5.809 11.255 -4.756 1.00 82.88 162 ASN A C 1
ATOM 1412 O O . ASN A 1 162 ? -5.690 11.438 -5.967 1.00 82.88 162 ASN A O 1
ATOM 1416 N N . ALA A 1 163 ? -6.175 10.058 -4.284 1.00 78.25 163 ALA A N 1
ATOM 1417 C CA . ALA A 1 163 ? -6.331 8.885 -5.153 1.00 78.25 163 ALA A CA 1
ATOM 1418 C C . ALA A 1 163 ? -7.730 8.253 -5.097 1.00 78.25 163 ALA A C 1
ATOM 1420 O O . ALA A 1 163 ? -8.299 8.058 -4.018 1.00 78.25 163 ALA A O 1
ATOM 1421 N N . LYS A 1 164 ? -8.241 7.827 -6.265 1.00 82.19 164 LYS A N 1
ATOM 1422 C CA . LYS A 1 164 ? -9.442 6.977 -6.392 1.00 82.19 164 LYS A CA 1
ATOM 1423 C C . LYS A 1 164 ? -9.067 5.614 -6.973 1.00 82.19 164 LYS A C 1
ATOM 1425 O O . LYS A 1 164 ? -8.511 5.553 -8.069 1.00 82.19 164 LYS A O 1
ATOM 1430 N N . TYR A 1 165 ? -9.349 4.509 -6.275 1.00 77.81 165 TYR A N 1
ATOM 1431 C CA . TYR A 1 165 ? -8.834 3.218 -6.749 1.00 77.81 165 TYR A CA 1
ATOM 1432 C C . TYR A 1 165 ? -9.562 1.940 -6.324 1.00 77.81 165 TYR A C 1
ATOM 1434 O O . TYR A 1 165 ? -10.275 1.879 -5.319 1.00 77.81 165 TYR A O 1
ATOM 1442 N N . LYS A 1 166 ? -9.294 0.866 -7.085 1.00 83.69 166 LYS A N 1
ATOM 1443 C CA . LYS A 1 166 ? -9.719 -0.511 -6.792 1.00 83.69 166 LYS A CA 1
ATOM 1444 C C . LYS A 1 166 ? -8.533 -1.472 -6.845 1.00 83.69 166 LYS A C 1
ATOM 1446 O O . LYS A 1 166 ? -7.886 -1.587 -7.885 1.00 83.69 166 LYS A O 1
ATOM 1451 N N . VAL A 1 167 ? -8.268 -2.200 -5.760 1.00 81.12 167 VAL A N 1
ATOM 1452 C CA . VAL A 1 167 ? -7.146 -3.156 -5.722 1.00 81.12 167 VAL A CA 1
ATOM 1453 C C . VAL A 1 167 ? -7.571 -4.533 -5.219 1.00 81.12 167 VAL A C 1
ATOM 1455 O O . VAL A 1 167 ? -8.454 -4.655 -4.369 1.00 81.12 167 VAL A O 1
ATOM 1458 N N . LYS A 1 168 ? -6.951 -5.576 -5.774 1.00 83.00 168 LYS A N 1
ATOM 1459 C CA . LYS A 1 168 ? -6.984 -6.941 -5.241 1.00 83.00 168 LYS A CA 1
ATOM 1460 C C . LYS A 1 168 ? -5.563 -7.401 -4.919 1.00 83.00 168 LYS A C 1
ATOM 1462 O O . LYS A 1 168 ? -4.668 -7.199 -5.741 1.00 83.00 168 LYS A O 1
ATOM 1467 N N . TYR A 1 169 ? -5.400 -8.023 -3.760 1.00 81.50 169 TYR A N 1
ATOM 1468 C CA . TYR A 1 169 ? -4.146 -8.595 -3.284 1.00 81.50 169 TYR A CA 1
ATOM 1469 C C . TYR A 1 169 ? -4.348 -10.054 -2.891 1.00 81.50 169 TYR A C 1
ATOM 1471 O O . TYR A 1 169 ? -5.270 -10.347 -2.128 1.00 81.50 169 TYR A O 1
ATOM 1479 N N . GLN A 1 170 ? -3.459 -10.914 -3.373 1.00 82.56 170 GLN A N 1
ATOM 1480 C CA . GLN A 1 170 ? -3.360 -12.327 -3.023 1.00 82.56 170 GLN A CA 1
ATOM 1481 C C . GLN A 1 170 ? -1.910 -12.617 -2.624 1.00 82.56 170 GLN A C 1
ATOM 1483 O O . GLN A 1 170 ? -0.997 -12.197 -3.339 1.00 82.56 170 GLN A O 1
ATOM 1488 N N . ASN A 1 171 ? -1.703 -13.268 -1.474 1.00 82.19 171 ASN A N 1
ATOM 1489 C CA . ASN A 1 171 ? -0.382 -13.641 -0.950 1.00 82.19 171 ASN A CA 1
ATOM 1490 C C . ASN A 1 171 ? 0.588 -12.443 -0.891 1.00 82.19 171 ASN A C 1
ATOM 1492 O O . ASN A 1 171 ? 1.587 -12.368 -1.608 1.00 82.19 171 ASN A O 1
ATOM 1496 N N . ALA A 1 172 ? 0.260 -11.429 -0.083 1.00 77.50 172 ALA A N 1
ATOM 1497 C CA . ALA A 1 172 ? 0.980 -10.151 -0.100 1.00 77.50 172 ALA A CA 1
ATOM 1498 C C . ALA A 1 172 ? 1.513 -9.712 1.272 1.00 77.50 172 ALA A C 1
ATOM 1500 O O . ALA A 1 172 ? 0.802 -9.761 2.282 1.00 77.50 172 ALA A O 1
ATOM 1501 N N . LYS A 1 173 ? 2.741 -9.165 1.288 1.00 81.62 173 LYS A N 1
ATOM 1502 C CA . LYS A 1 173 ? 3.354 -8.507 2.460 1.00 81.62 173 LYS A CA 1
ATOM 1503 C C . LYS A 1 173 ? 3.624 -7.032 2.182 1.00 81.62 173 LYS A C 1
ATOM 1505 O O . LYS A 1 173 ? 4.430 -6.699 1.313 1.00 81.62 173 LYS A O 1
ATOM 1510 N N . TYR A 1 174 ? 2.993 -6.119 2.926 1.00 78.19 174 TYR A N 1
ATOM 1511 C CA . TYR A 1 174 ? 3.065 -4.707 2.535 1.00 78.19 174 TYR A CA 1
ATOM 1512 C C . TYR A 1 174 ? 2.921 -3.635 3.615 1.00 78.19 174 TYR A C 1
ATOM 1514 O O . TYR A 1 174 ? 2.372 -3.836 4.701 1.00 78.19 174 TYR A O 1
ATOM 1522 N N . LYS A 1 175 ? 3.380 -2.427 3.253 1.00 83.75 175 LYS A N 1
ATOM 1523 C CA . LYS A 1 175 ? 3.200 -1.187 4.019 1.00 83.75 175 LYS A CA 1
ATOM 1524 C C . LYS A 1 175 ? 2.628 -0.082 3.136 1.00 83.75 175 LYS A C 1
ATOM 1526 O O . LYS A 1 175 ? 3.250 0.291 2.141 1.00 83.75 175 LYS A O 1
ATOM 1531 N N . VAL A 1 176 ? 1.482 0.485 3.513 1.00 81.12 176 VAL A N 1
ATOM 1532 C CA . VAL A 1 176 ? 0.857 1.568 2.734 1.00 81.12 176 VAL A CA 1
ATOM 1533 C C . VAL A 1 176 ? 0.500 2.775 3.596 1.00 81.12 176 VAL A C 1
ATOM 1535 O O . VAL A 1 176 ? 0.142 2.639 4.767 1.00 81.12 176 VAL A O 1
ATOM 1538 N N . LYS A 1 177 ? 0.629 3.968 3.011 1.00 83.38 177 LYS A N 1
ATOM 1539 C CA . LYS A 1 177 ? 0.052 5.210 3.532 1.00 83.38 177 LYS A CA 1
ATOM 1540 C C . LYS A 1 177 ? -0.916 5.797 2.504 1.00 83.38 177 LYS A C 1
ATOM 1542 O O . LYS A 1 177 ? -0.570 5.865 1.324 1.00 83.38 177 LYS A O 1
ATOM 1547 N N . TYR A 1 178 ? -2.080 6.224 2.975 1.00 81.69 178 TYR A N 1
ATOM 1548 C CA . TYR A 1 178 ? -3.109 6.884 2.180 1.00 81.69 178 TYR A CA 1
ATOM 1549 C C . TYR A 1 178 ? -3.488 8.218 2.814 1.00 81.69 178 TYR A C 1
ATOM 1551 O O . TYR A 1 178 ? -3.785 8.251 4.009 1.00 81.69 178 TYR A O 1
ATOM 1559 N N . GLN A 1 179 ? -3.525 9.260 1.993 1.00 83.31 179 GLN A N 1
ATOM 1560 C CA . GLN A 1 179 ? -3.989 10.600 2.335 1.00 83.31 179 GLN A CA 1
ATOM 1561 C C . GLN A 1 179 ? -5.012 11.035 1.281 1.00 83.31 179 GLN A C 1
ATOM 1563 O O . GLN A 1 179 ? -4.754 10.865 0.086 1.00 83.31 179 GLN A O 1
ATOM 1568 N N . ASN A 1 180 ? -6.175 11.532 1.714 1.00 82.75 180 ASN A N 1
ATOM 1569 C CA . ASN A 1 180 ? -7.249 12.023 0.839 1.00 82.75 180 ASN A CA 1
ATOM 1570 C C . ASN A 1 180 ? -7.653 10.992 -0.235 1.00 82.75 180 ASN A C 1
ATOM 1572 O O . ASN A 1 180 ? -7.497 11.200 -1.439 1.00 82.75 180 ASN A O 1
ATOM 1576 N N . ALA A 1 181 ? -8.118 9.814 0.193 1.00 77.12 181 ALA A N 1
ATOM 1577 C CA . ALA A 1 181 ? -8.343 8.684 -0.715 1.00 77.12 181 ALA A CA 1
ATOM 1578 C C . ALA A 1 181 ? -9.773 8.124 -0.670 1.00 77.12 181 ALA A C 1
ATOM 1580 O O . ALA A 1 181 ? -10.348 7.929 0.405 1.00 77.12 181 ALA A O 1
ATOM 1581 N N . LYS A 1 182 ? -10.308 7.762 -1.848 1.00 81.38 182 LYS A N 1
ATOM 1582 C CA . LYS A 1 182 ? -11.556 6.989 -1.999 1.00 81.38 182 LYS A CA 1
ATOM 1583 C C . LYS A 1 182 ? -11.263 5.623 -2.618 1.00 81.38 182 LYS A C 1
ATOM 1585 O O . LYS A 1 182 ? -10.716 5.560 -3.720 1.00 81.38 182 LYS A O 1
ATOM 1590 N N . TYR A 1 183 ? -11.602 4.516 -1.947 1.00 77.50 183 TYR A N 1
ATOM 1591 C CA . TYR A 1 183 ? -11.155 3.210 -2.448 1.00 77.50 183 TYR A CA 1
ATOM 1592 C C . TYR A 1 183 ? -11.956 1.962 -2.068 1.00 77.50 183 TYR A C 1
ATOM 1594 O O . TYR A 1 183 ? -12.671 1.907 -1.066 1.00 77.50 183 TYR A O 1
ATOM 1602 N N . LYS A 1 184 ? -11.748 0.903 -2.868 1.00 83.19 184 LYS A N 1
ATOM 1603 C CA . LYS A 1 184 ? -12.245 -0.460 -2.624 1.00 83.19 184 LYS A CA 1
ATOM 1604 C C . LYS A 1 184 ? -11.109 -1.476 -2.717 1.00 83.19 184 LYS A C 1
ATOM 1606 O O . LYS A 1 184 ? -10.480 -1.593 -3.769 1.00 83.19 184 LYS A O 1
ATOM 1611 N N . VAL A 1 185 ? -10.873 -2.244 -1.653 1.00 80.81 185 VAL A N 1
ATOM 1612 C CA . VAL A 1 185 ? -9.805 -3.260 -1.648 1.00 80.81 185 VAL A CA 1
ATOM 1613 C C . VAL A 1 185 ? -10.308 -4.629 -1.198 1.00 80.81 185 VAL A C 1
ATOM 1615 O O . VAL A 1 185 ? -11.199 -4.734 -0.353 1.00 80.81 185 VAL A O 1
ATOM 1618 N N . LYS A 1 186 ? -9.748 -5.681 -1.798 1.00 82.62 186 LYS A N 1
ATOM 1619 C CA . LYS A 1 186 ? -9.863 -7.065 -1.328 1.00 82.62 186 LYS A CA 1
ATOM 1620 C C . LYS A 1 186 ? -8.469 -7.617 -1.037 1.00 82.62 186 LYS A C 1
ATOM 1622 O O . LYS A 1 186 ? -7.576 -7.449 -1.869 1.00 82.62 186 LYS A O 1
ATOM 1627 N N . TYR A 1 187 ? -8.326 -8.275 0.105 1.00 81.00 187 TYR A N 1
ATOM 1628 C CA . TYR A 1 187 ? -7.102 -8.942 0.533 1.00 81.00 187 TYR A CA 1
ATOM 1629 C C . TYR A 1 187 ? -7.395 -10.398 0.882 1.00 81.00 187 TYR A C 1
ATOM 1631 O O . TYR A 1 187 ? -8.331 -10.659 1.638 1.00 81.00 187 TYR A O 1
ATOM 1639 N N . GLN A 1 188 ? -6.563 -11.295 0.366 1.00 82.56 188 GLN A N 1
ATOM 1640 C CA . GLN A 1 188 ? -6.554 -12.723 0.665 1.00 82.56 188 GLN A CA 1
ATOM 1641 C C . GLN A 1 188 ? -5.121 -13.120 1.033 1.00 82.56 188 GLN A C 1
ATOM 1643 O O . GLN A 1 188 ? -4.189 -12.721 0.328 1.00 82.56 188 GLN A O 1
ATOM 1648 N N . ASN A 1 189 ? -4.946 -13.842 2.144 1.00 81.81 189 ASN A N 1
ATOM 1649 C CA . ASN A 1 189 ? -3.645 -14.324 2.629 1.00 81.81 189 ASN A CA 1
ATOM 1650 C C . ASN A 1 189 ? -2.607 -13.188 2.735 1.00 81.81 189 ASN A C 1
ATOM 1652 O O . ASN A 1 189 ? -1.595 -13.149 2.032 1.00 81.81 189 ASN A O 1
ATOM 1656 N N . ALA A 1 190 ? -2.892 -12.184 3.570 1.00 76.88 190 ALA A N 1
ATOM 1657 C CA . ALA A 1 190 ? -2.116 -10.940 3.592 1.00 76.88 190 ALA A CA 1
ATOM 1658 C C . ALA A 1 190 ? -1.537 -10.590 4.970 1.00 76.88 190 ALA A C 1
ATOM 1660 O O . ALA A 1 190 ? -2.218 -10.660 5.997 1.00 76.88 190 ALA A O 1
ATOM 1661 N N . ARG A 1 191 ? -0.286 -10.101 4.979 1.00 80.88 191 ARG A N 1
ATOM 1662 C CA . ARG A 1 191 ? 0.388 -9.530 6.160 1.00 80.88 191 ARG A CA 1
ATOM 1663 C C . ARG A 1 191 ? 0.705 -8.053 5.941 1.00 80.88 191 ARG A C 1
ATOM 1665 O O . ARG A 1 191 ? 1.492 -7.717 5.054 1.00 80.88 191 ARG A O 1
ATOM 1672 N N . TYR A 1 192 ? 0.140 -7.146 6.746 1.00 77.62 192 TYR A N 1
ATOM 1673 C CA . TYR A 1 192 ? 0.263 -5.721 6.417 1.00 77.62 192 TYR A CA 1
ATOM 1674 C C . TYR A 1 192 ? 0.214 -4.685 7.539 1.00 77.62 192 TYR A C 1
ATOM 1676 O O . TYR A 1 192 ? -0.336 -4.887 8.623 1.00 77.62 192 TYR A O 1
ATOM 1684 N N . LYS A 1 193 ? 0.752 -3.498 7.213 1.00 83.00 193 LYS A N 1
ATOM 1685 C CA . LYS A 1 193 ? 0.660 -2.274 8.021 1.00 83.00 193 LYS A CA 1
ATOM 1686 C C . LYS A 1 193 ? 0.140 -1.109 7.184 1.00 83.00 193 LYS A C 1
ATOM 1688 O O . LYS A 1 193 ? 0.775 -0.734 6.197 1.00 83.00 193 LYS A O 1
ATOM 1693 N N . VAL A 1 194 ? -0.974 -0.498 7.590 1.00 80.38 194 VAL A N 1
ATOM 1694 C CA . VAL A 1 194 ? -1.550 0.639 6.850 1.00 80.38 194 VAL A CA 1
ATOM 1695 C C . VAL A 1 194 ? -1.841 1.835 7.752 1.00 80.38 194 VAL A C 1
ATOM 1697 O O . VAL A 1 194 ? -2.216 1.680 8.914 1.00 80.38 194 VAL A O 1
ATOM 1700 N N . LYS A 1 195 ? -1.638 3.038 7.209 1.00 82.81 195 LYS A N 1
ATOM 1701 C CA . LYS A 1 195 ? -2.122 4.300 7.777 1.00 82.81 195 LYS A CA 1
ATOM 1702 C C . LYS A 1 195 ? -3.063 4.979 6.782 1.00 82.81 195 LYS A C 1
ATOM 1704 O O . LYS A 1 195 ? -2.719 5.073 5.602 1.00 82.81 195 LYS A O 1
ATOM 1709 N N . TYR A 1 196 ? -4.199 5.454 7.276 1.00 80.56 196 TYR A N 1
ATOM 1710 C CA . TYR A 1 196 ? -5.191 6.200 6.509 1.00 80.56 196 TYR A CA 1
ATOM 1711 C C . TYR A 1 196 ? -5.495 7.528 7.196 1.00 80.56 196 TYR A C 1
ATOM 1713 O O . TYR A 1 196 ? -5.784 7.531 8.392 1.00 80.56 196 TYR A O 1
ATOM 1721 N N . GLN A 1 197 ? -5.473 8.605 6.418 1.00 81.88 197 GLN A N 1
ATOM 1722 C CA . GLN A 1 197 ? -5.854 9.957 6.819 1.00 81.88 197 GLN A CA 1
ATOM 1723 C C . GLN A 1 197 ? -6.849 10.501 5.789 1.00 81.88 197 GLN A C 1
ATOM 1725 O O . GLN A 1 197 ? -6.604 10.362 4.585 1.00 81.88 197 GLN A O 1
ATOM 1730 N N . ASN A 1 198 ? -7.974 11.060 6.247 1.00 81.25 198 ASN A N 1
ATOM 1731 C CA . ASN A 1 198 ? -9.017 11.652 5.397 1.00 81.25 198 ASN A CA 1
ATOM 1732 C C . ASN A 1 198 ? -9.490 10.688 4.290 1.00 81.25 198 ASN A C 1
ATOM 1734 O O . ASN A 1 198 ? -9.317 10.922 3.092 1.00 81.25 198 ASN A O 1
ATOM 1738 N N . ALA A 1 199 ? -10.030 9.529 4.680 1.00 75.75 199 ALA A N 1
ATOM 1739 C CA . ALA A 1 199 ? -10.327 8.445 3.738 1.00 75.75 199 ALA A CA 1
ATOM 1740 C C . ALA A 1 199 ? -11.785 7.963 3.782 1.00 75.75 199 ALA A C 1
ATOM 1742 O O . ALA A 1 199 ? -12.353 7.747 4.856 1.00 75.75 199 ALA A O 1
ATOM 1743 N N . LYS A 1 200 ? -12.359 7.690 2.597 1.00 80.31 200 LYS A N 1
ATOM 1744 C CA . LYS A 1 200 ? -13.650 6.992 2.432 1.00 80.31 200 LYS A CA 1
ATOM 1745 C C . LYS A 1 200 ? -13.437 5.638 1.761 1.00 80.31 200 LYS A C 1
ATOM 1747 O O . LYS A 1 200 ? -12.890 5.586 0.658 1.00 80.31 200 LYS A O 1
ATOM 1752 N N . TYR A 1 201 ? -13.847 4.531 2.389 1.00 76.88 201 TYR A N 1
ATOM 1753 C CA . TYR A 1 201 ? -13.467 3.226 1.840 1.00 76.88 201 TYR A CA 1
ATOM 1754 C C . TYR A 1 201 ? -14.318 2.000 2.191 1.00 76.88 201 TYR A C 1
ATOM 1756 O O . TYR A 1 201 ? -15.038 1.953 3.190 1.00 76.88 201 TYR A O 1
ATOM 1764 N N . LYS A 1 202 ? -14.154 0.953 1.366 1.00 82.31 202 LYS A N 1
ATOM 1765 C CA . LYS A 1 202 ? -14.716 -0.392 1.570 1.00 82.31 202 LYS A CA 1
ATOM 1766 C C . LYS A 1 202 ? -13.627 -1.460 1.457 1.00 82.31 202 LYS A C 1
ATOM 1768 O O . LYS A 1 202 ? -12.997 -1.575 0.404 1.00 82.31 202 LYS A O 1
ATOM 1773 N N . VAL A 1 203 ? -13.430 -2.271 2.500 1.00 79.56 203 VAL A N 1
ATOM 1774 C CA . VAL A 1 203 ? -12.441 -3.367 2.466 1.00 79.56 203 VAL A CA 1
ATOM 1775 C C . VAL A 1 203 ? -13.046 -4.715 2.836 1.00 79.56 203 VAL A C 1
ATOM 1777 O O . VAL A 1 203 ? -13.936 -4.798 3.682 1.00 79.56 203 VAL A O 1
ATOM 1780 N N . LYS A 1 204 ? -12.556 -5.772 2.185 1.00 81.44 204 LYS A N 1
ATOM 1781 C CA . LYS A 1 204 ? -12.742 -7.161 2.612 1.00 81.44 204 LYS A CA 1
ATOM 1782 C C . LYS A 1 204 ? -11.378 -7.803 2.862 1.00 81.44 204 LYS A C 1
ATOM 1784 O O . LYS A 1 204 ? -10.487 -7.654 2.023 1.00 81.44 204 LYS A O 1
ATOM 1789 N N . TYR A 1 205 ? -11.259 -8.510 3.977 1.00 80.12 205 TYR A N 1
ATOM 1790 C CA . TYR A 1 205 ? -10.067 -9.253 4.364 1.00 80.12 205 TYR A CA 1
ATOM 1791 C C . TYR A 1 205 ? -10.434 -10.701 4.679 1.00 80.12 205 TYR A C 1
ATOM 1793 O O . TYR A 1 205 ? -11.373 -10.933 5.440 1.00 80.12 205 TYR A O 1
ATOM 1801 N N . GLN A 1 206 ? -9.665 -11.630 4.121 1.00 81.12 206 GLN A N 1
ATOM 1802 C CA . GLN A 1 206 ? -9.748 -13.067 4.363 1.00 81.12 206 GLN A CA 1
ATOM 1803 C C . GLN A 1 206 ? -8.342 -13.576 4.696 1.00 81.12 206 GLN A C 1
ATOM 1805 O O . GLN A 1 206 ? -7.393 -13.218 3.990 1.00 81.12 206 GLN A O 1
ATOM 1810 N N . ASN A 1 207 ? -8.200 -14.351 5.775 1.00 80.00 207 ASN A N 1
ATOM 1811 C CA . ASN A 1 207 ? -6.928 -14.938 6.223 1.00 80.00 207 ASN A CA 1
ATOM 1812 C C . ASN A 1 207 ? -5.812 -13.881 6.358 1.00 80.00 207 ASN A C 1
ATOM 1814 O O . ASN A 1 207 ? -4.818 -13.875 5.628 1.00 80.00 207 ASN A O 1
ATOM 1818 N N . ALA A 1 208 ? -6.004 -12.904 7.250 1.00 75.12 208 ALA A N 1
ATOM 1819 C CA . ALA A 1 208 ? -5.137 -11.723 7.315 1.00 75.12 208 ALA A CA 1
ATOM 1820 C C . ALA A 1 208 ? -4.547 -11.452 8.707 1.00 75.12 208 ALA A C 1
ATOM 1822 O O . ALA A 1 208 ? -5.243 -11.511 9.724 1.00 75.12 208 ALA A O 1
ATOM 1823 N N . LYS A 1 209 ? -3.269 -11.037 8.739 1.00 79.69 209 LYS A N 1
ATOM 1824 C CA . LYS A 1 209 ? -2.588 -10.518 9.941 1.00 79.69 209 LYS A CA 1
ATOM 1825 C C . LYS A 1 209 ? -2.179 -9.062 9.745 1.00 79.69 209 LYS A C 1
ATOM 1827 O O . LYS A 1 209 ? -1.399 -8.754 8.840 1.00 79.69 209 LYS A O 1
ATOM 1832 N N . TYR A 1 210 ? -2.669 -8.149 10.590 1.00 76.31 210 TYR A N 1
ATOM 1833 C CA . TYR A 1 210 ? -2.466 -6.726 10.305 1.00 76.31 210 TYR A CA 1
ATOM 1834 C C . TYR A 1 210 ? -2.456 -5.731 11.467 1.00 76.31 210 TYR A C 1
ATOM 1836 O O . TYR A 1 210 ? -2.999 -5.957 12.550 1.00 76.31 210 TYR A O 1
ATOM 1844 N N . LYS A 1 211 ? -1.869 -4.558 11.181 1.00 81.69 211 LYS A N 1
ATOM 1845 C CA . LYS A 1 211 ? -1.908 -3.356 12.026 1.00 81.69 211 LYS A CA 1
ATOM 1846 C C . LYS A 1 211 ? -2.376 -2.146 11.222 1.00 81.69 211 LYS A C 1
ATOM 1848 O O . LYS A 1 211 ? -1.734 -1.782 10.234 1.00 81.69 211 LYS A O 1
ATOM 1853 N N . VAL A 1 212 ? -3.451 -1.489 11.656 1.00 79.12 212 VAL A N 1
ATOM 1854 C CA . VAL A 1 212 ? -3.972 -0.301 10.960 1.00 79.12 212 VAL A CA 1
ATOM 1855 C C . VAL A 1 212 ? -4.177 0.879 11.906 1.00 79.12 212 VAL A C 1
ATOM 1857 O O . VAL A 1 212 ? -4.539 0.703 13.068 1.00 79.12 212 VAL A O 1
ATOM 1860 N N . LYS A 1 213 ? -3.909 2.086 11.401 1.00 81.19 213 LYS A N 1
ATOM 1861 C CA . LYS A 1 213 ? -4.312 3.352 12.022 1.00 81.19 213 LYS A CA 1
ATOM 1862 C C . LYS A 1 213 ? -5.215 4.131 11.065 1.00 81.19 213 LYS A C 1
ATOM 1864 O O . LYS A 1 213 ? -4.879 4.247 9.883 1.00 81.19 213 LYS A O 1
ATOM 1869 N N . TYR A 1 214 ? -6.307 4.662 11.595 1.00 79.31 214 TYR A N 1
ATOM 1870 C CA . TYR A 1 214 ? -7.267 5.493 10.878 1.00 79.31 214 TYR A CA 1
ATOM 1871 C C . TYR A 1 214 ? -7.468 6.818 11.608 1.00 79.31 214 TYR A C 1
ATOM 1873 O O . TYR A 1 214 ? -7.719 6.805 12.811 1.00 79.31 214 TYR A O 1
ATOM 1881 N N . GLN A 1 215 ? -7.407 7.912 10.857 1.00 80.38 215 GLN A N 1
ATOM 1882 C CA . GLN A 1 215 ? -7.696 9.271 11.308 1.00 80.38 215 GLN A CA 1
ATOM 1883 C C . GLN A 1 215 ? -8.665 9.912 10.308 1.00 80.38 215 GLN A C 1
ATOM 1885 O O . GLN A 1 215 ? -8.438 9.802 9.097 1.00 80.38 215 GLN A O 1
ATOM 1890 N N . ASN A 1 216 ? -9.749 10.523 10.796 1.00 78.75 216 ASN A N 1
ATOM 1891 C CA . ASN A 1 216 ? -10.756 11.214 9.978 1.00 78.75 216 ASN A CA 1
ATOM 1892 C C . ASN A 1 216 ? -11.297 10.326 8.837 1.00 78.75 216 ASN A C 1
ATOM 1894 O O . ASN A 1 216 ? -11.104 10.590 7.647 1.00 78.75 216 ASN A O 1
ATOM 1898 N N . ALA A 1 217 ? -11.919 9.195 9.185 1.00 73.62 217 ALA A N 1
ATOM 1899 C CA . ALA A 1 217 ? -12.289 8.169 8.205 1.00 73.62 217 ALA A CA 1
ATOM 1900 C C . ALA A 1 217 ? -13.771 7.762 8.253 1.00 73.62 217 ALA A C 1
ATOM 1902 O O . ALA A 1 217 ? -14.339 7.541 9.325 1.00 73.62 217 ALA A O 1
ATOM 1903 N N . LYS A 1 218 ? -14.368 7.558 7.067 1.00 78.06 218 LYS A N 1
ATOM 1904 C CA . LYS A 1 218 ? -15.698 6.939 6.891 1.00 78.06 218 LYS A CA 1
ATOM 1905 C C . LYS A 1 218 ? -15.562 5.595 6.177 1.00 78.06 218 LYS A C 1
ATOM 1907 O O . LYS A 1 218 ? -15.026 5.549 5.067 1.00 78.06 218 LYS A O 1
ATOM 1912 N N . TYR A 1 219 ? -16.031 4.494 6.774 1.00 75.19 219 TYR A N 1
ATOM 1913 C CA . TYR A 1 219 ? -15.738 3.181 6.186 1.00 75.19 219 TYR A CA 1
ATOM 1914 C C . TYR A 1 219 ? -16.679 2.010 6.481 1.00 75.19 219 TYR A C 1
ATOM 1916 O O . TYR A 1 219 ? -17.405 1.974 7.475 1.00 75.19 219 TYR A O 1
ATOM 1924 N N . LYS A 1 220 ? -16.589 0.992 5.607 1.00 80.31 220 LYS A N 1
ATOM 1925 C CA . LYS A 1 220 ? -17.226 -0.325 5.761 1.00 80.31 220 LYS A CA 1
ATOM 1926 C C . LYS A 1 220 ? -16.201 -1.445 5.595 1.00 80.31 220 LYS A C 1
ATOM 1928 O O . LYS A 1 220 ? -15.565 -1.541 4.543 1.00 80.31 220 LYS A O 1
ATOM 1933 N N . VAL A 1 221 ? -16.062 -2.317 6.593 1.00 77.94 221 VAL A N 1
ATOM 1934 C CA . VAL A 1 221 ? -15.106 -3.437 6.525 1.00 77.94 221 VAL A CA 1
ATOM 1935 C C . VAL A 1 221 ? -15.749 -4.772 6.893 1.00 77.94 221 VAL A C 1
ATOM 1937 O O . VAL A 1 221 ? -16.625 -4.835 7.753 1.00 77.94 221 VAL A O 1
ATOM 1940 N N . LYS A 1 222 ? -15.320 -5.837 6.209 1.00 80.31 222 LYS A N 1
ATOM 1941 C CA . LYS A 1 222 ? -15.584 -7.229 6.586 1.00 80.31 222 LYS A CA 1
ATOM 1942 C C . LYS A 1 222 ? -14.262 -7.966 6.801 1.00 80.31 222 LYS A C 1
ATOM 1944 O O . LYS A 1 222 ? -13.363 -7.834 5.965 1.00 80.31 222 LYS A O 1
ATOM 1949 N N . TYR A 1 223 ? -14.188 -8.735 7.878 1.00 78.56 223 TYR A N 1
ATOM 1950 C CA . TYR A 1 223 ? -13.048 -9.575 8.230 1.00 78.56 223 TYR A CA 1
ATOM 1951 C C . TYR A 1 223 ? -13.504 -11.012 8.471 1.00 78.56 223 TYR A C 1
ATOM 1953 O O . TYR A 1 223 ? -14.470 -11.219 9.203 1.00 78.56 223 TYR A O 1
ATOM 1961 N N . GLN A 1 224 ? -12.775 -11.960 7.891 1.00 79.19 224 GLN A N 1
ATOM 1962 C CA . GLN A 1 224 ? -12.943 -13.399 8.078 1.00 79.19 224 GLN A CA 1
ATOM 1963 C C . GLN A 1 224 ? -11.567 -14.008 8.374 1.00 79.19 224 GLN A C 1
ATOM 1965 O O . GLN A 1 224 ? -10.605 -13.683 7.668 1.00 79.19 224 GLN A O 1
ATOM 1970 N N . ASN A 1 225 ? -11.462 -14.834 9.420 1.00 78.19 225 ASN A N 1
ATOM 1971 C CA . ASN A 1 225 ? -10.226 -15.519 9.828 1.00 78.19 225 ASN A CA 1
ATOM 1972 C C . ASN A 1 225 ? -9.044 -14.542 9.996 1.00 78.19 225 ASN A C 1
ATOM 1974 O O . ASN A 1 225 ? -8.061 -14.561 9.249 1.00 78.19 225 ASN A O 1
ATOM 1978 N N . ALA A 1 226 ? -9.157 -13.601 10.940 1.00 73.31 226 ALA A N 1
ATOM 1979 C CA . ALA A 1 226 ? -8.219 -12.478 11.042 1.00 73.31 226 ALA A CA 1
ATOM 1980 C C . ALA A 1 226 ? -7.600 -12.292 12.437 1.00 73.31 226 ALA A C 1
ATOM 1982 O O . ALA A 1 226 ? -8.283 -12.353 13.461 1.00 73.31 226 ALA A O 1
ATOM 1983 N N . LYS A 1 227 ? -6.299 -11.955 12.467 1.00 77.12 227 LYS A N 1
ATOM 1984 C CA . LYS A 1 227 ? -5.552 -11.552 13.677 1.00 77.12 227 LYS A CA 1
ATOM 1985 C C . LYS A 1 227 ? -5.078 -10.103 13.555 1.00 77.12 227 LYS A C 1
ATOM 1987 O O . LYS A 1 227 ? -4.273 -9.792 12.672 1.00 77.12 227 LYS A O 1
ATOM 1992 N N . TYR A 1 228 ? -5.524 -9.194 14.432 1.00 75.25 228 TYR A N 1
ATOM 1993 C CA . TYR A 1 228 ? -5.244 -7.770 14.194 1.00 75.25 228 TYR A CA 1
ATOM 1994 C C . TYR A 1 228 ? -5.176 -6.807 15.384 1.00 75.25 228 TYR A C 1
ATOM 1996 O O . TYR A 1 228 ? -5.694 -7.045 16.475 1.00 75.25 228 TYR A O 1
ATOM 2004 N N . LYS A 1 229 ? -4.547 -5.648 15.120 1.00 79.44 229 LYS A N 1
ATOM 2005 C CA . LYS A 1 229 ? -4.529 -4.460 15.990 1.00 79.44 229 LYS A CA 1
ATOM 2006 C C . LYS A 1 229 ? -4.986 -3.219 15.214 1.00 79.44 229 LYS A C 1
ATOM 2008 O O . LYS A 1 229 ? -4.357 -2.871 14.210 1.00 79.44 229 LYS A O 1
ATOM 2013 N N . VAL A 1 230 ? -6.018 -2.515 15.687 1.00 77.12 230 VAL A N 1
ATOM 2014 C CA . VAL A 1 230 ? -6.470 -1.254 15.057 1.00 77.12 230 VAL A CA 1
ATOM 2015 C C . VAL A 1 230 ? -6.569 -0.102 16.052 1.00 77.12 230 VAL A C 1
ATOM 2017 O O . VAL A 1 230 ? -6.933 -0.299 17.209 1.00 77.12 230 VAL A O 1
ATOM 2020 N N . LYS A 1 231 ? -6.231 1.105 15.588 1.00 78.75 231 LYS A N 1
ATOM 2021 C CA . LYS A 1 231 ? -6.546 2.371 16.261 1.00 78.75 231 LYS A CA 1
ATOM 2022 C C . LYS A 1 231 ? -7.395 3.249 15.341 1.00 78.75 231 LYS A C 1
ATOM 2024 O O . LYS A 1 231 ? -7.049 3.391 14.163 1.00 78.75 231 LYS A O 1
ATOM 2029 N N . TYR A 1 232 ? -8.453 3.831 15.891 1.00 77.69 232 TYR A N 1
ATOM 2030 C CA . TYR A 1 232 ? -9.349 4.755 15.202 1.00 77.69 232 TYR A CA 1
ATOM 2031 C C . TYR A 1 232 ? -9.475 6.057 15.989 1.00 77.69 232 TYR A C 1
ATOM 2033 O O . TYR A 1 232 ? -9.716 6.006 17.192 1.00 77.69 232 TYR A O 1
ATOM 2041 N N . GLN A 1 233 ? -9.360 7.179 15.284 1.00 78.19 233 GLN A N 1
ATOM 2042 C CA . GLN A 1 233 ? -9.562 8.534 15.793 1.00 78.19 233 GLN A CA 1
ATOM 2043 C C . GLN A 1 233 ? -10.494 9.278 14.828 1.00 78.19 233 GLN A C 1
ATOM 2045 O O . GLN A 1 233 ? -10.276 9.210 13.612 1.00 78.19 233 GLN A O 1
ATOM 2050 N N . ASN A 1 234 ? -11.536 9.934 15.348 1.00 76.50 234 ASN A N 1
ATOM 2051 C CA . ASN A 1 234 ? -12.504 10.723 14.570 1.00 76.50 234 ASN A CA 1
ATOM 2052 C C . ASN A 1 234 ? -13.112 9.922 13.400 1.00 76.50 234 ASN A C 1
ATOM 2054 O O . ASN A 1 234 ? -12.895 10.211 12.219 1.00 76.50 234 ASN A O 1
ATOM 2058 N N . ALA A 1 235 ? -13.827 8.835 13.708 1.00 71.75 235 ALA A N 1
ATOM 2059 C CA . ALA A 1 235 ? -14.266 7.873 12.692 1.00 71.75 235 ALA A CA 1
ATOM 2060 C C . ALA A 1 235 ? -15.765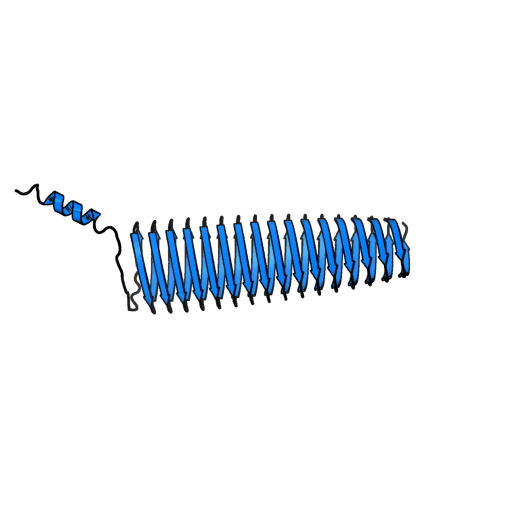 7.540 12.742 1.00 71.75 235 ALA A C 1
ATOM 2062 O O . ALA A 1 235 ? -16.340 7.328 13.811 1.00 71.75 235 ALA A O 1
ATOM 2063 N N . LYS A 1 236 ? -16.378 7.387 11.555 1.00 76.00 236 LYS A N 1
ATOM 2064 C CA . LYS A 1 236 ? -17.736 6.832 11.379 1.00 76.00 236 LYS A CA 1
ATOM 2065 C C . LYS A 1 236 ? -17.673 5.507 10.621 1.00 76.00 236 LYS A C 1
ATOM 2067 O O . LYS A 1 236 ? -17.148 5.469 9.504 1.00 76.00 236 LYS A O 1
ATOM 2072 N N . TYR A 1 237 ? -18.202 4.415 11.185 1.00 73.25 237 TYR A N 1
ATOM 2073 C CA . TYR A 1 237 ? -17.995 3.104 10.559 1.00 73.25 237 TYR A CA 1
ATOM 2074 C C . TYR A 1 237 ? -19.027 1.998 10.800 1.00 73.25 237 TYR A C 1
ATOM 2076 O O . TYR A 1 237 ? -19.773 1.986 11.778 1.00 73.25 237 TYR A O 1
ATOM 2084 N N . LYS A 1 238 ? -19.011 1.018 9.880 1.00 78.25 238 LYS A N 1
ATOM 2085 C CA . LYS A 1 238 ? -19.725 -0.267 9.971 1.00 78.25 238 LYS A CA 1
ATOM 2086 C C . LYS A 1 238 ? -18.746 -1.429 9.779 1.00 78.25 238 LYS A C 1
ATOM 2088 O O . LYS A 1 238 ? -18.106 -1.514 8.726 1.00 78.25 238 LYS A O 1
ATOM 2093 N N . VAL A 1 239 ? -18.642 -2.342 10.747 1.00 75.69 239 VAL A N 1
ATOM 2094 C CA . VAL A 1 239 ? -17.731 -3.501 10.643 1.00 75.69 239 VAL A CA 1
ATOM 2095 C C . VAL A 1 239 ? -18.439 -4.818 10.961 1.00 75.69 239 VAL A C 1
ATOM 2097 O O . VAL A 1 239 ? -19.311 -4.867 11.825 1.00 75.69 239 VAL A O 1
ATOM 2100 N N . LYS A 1 240 ? -18.067 -5.882 10.242 1.00 78.38 240 LYS A N 1
ATOM 2101 C CA . LYS A 1 240 ? -18.416 -7.269 10.573 1.00 78.38 240 LYS A CA 1
ATOM 2102 C C . LYS A 1 240 ? -17.146 -8.101 10.748 1.00 78.38 240 LYS A C 1
ATOM 2104 O O . LYS A 1 240 ? -16.243 -7.994 9.911 1.00 78.38 240 LYS A O 1
ATOM 2109 N N . TYR A 1 241 ? -17.118 -8.921 11.789 1.00 76.44 241 TYR A N 1
ATOM 2110 C CA . TYR A 1 241 ? -16.027 -9.839 12.099 1.00 76.44 241 TYR A CA 1
ATOM 2111 C C . TYR A 1 241 ? -16.561 -11.257 12.287 1.00 76.44 241 TYR A C 1
ATOM 2113 O O . TYR A 1 241 ? -17.537 -11.439 13.012 1.00 76.44 241 TYR A O 1
ATOM 2121 N N . GLN A 1 242 ? -15.888 -12.222 11.668 1.00 77.75 242 GLN A N 1
ATOM 2122 C CA . GLN A 1 242 ? -16.145 -13.655 11.794 1.00 77.75 242 GLN A CA 1
ATOM 2123 C C . GLN A 1 242 ? -14.809 -14.364 12.051 1.00 77.75 242 GLN A C 1
ATOM 2125 O O . GLN A 1 242 ? -13.834 -14.078 11.345 1.00 77.75 242 GLN A O 1
ATOM 2130 N N . ASN A 1 243 ? -14.746 -15.236 13.063 1.00 75.81 243 ASN A N 1
ATOM 2131 C CA . ASN A 1 243 ? -13.553 -16.017 13.426 1.00 75.81 243 ASN A CA 1
ATOM 2132 C C . ASN A 1 243 ? -12.305 -15.130 13.621 1.00 75.81 243 ASN A C 1
ATOM 2134 O O . ASN A 1 243 ? -11.331 -15.187 12.862 1.00 75.81 243 ASN A O 1
ATOM 2138 N N . ALA A 1 244 ? -12.344 -14.218 14.599 1.00 71.12 244 ALA A N 1
ATOM 2139 C CA . ALA A 1 244 ? -11.326 -13.170 14.736 1.00 71.12 244 ALA A CA 1
ATOM 2140 C C . ALA A 1 244 ? -10.714 -13.059 16.141 1.00 71.12 244 ALA A C 1
ATOM 2142 O O . ALA A 1 244 ? -11.417 -13.105 17.152 1.00 71.12 244 ALA A O 1
ATOM 2143 N N . LYS A 1 245 ? -9.395 -12.797 16.199 1.00 75.00 245 LYS A N 1
ATOM 2144 C CA . LYS A 1 245 ? -8.665 -12.442 17.435 1.00 75.00 245 LYS A CA 1
ATOM 2145 C C . LYS A 1 245 ? -8.081 -11.038 17.335 1.00 75.00 245 LYS A C 1
ATOM 2147 O O . LYS A 1 245 ? -7.265 -10.766 16.447 1.00 75.00 245 LYS A O 1
ATOM 2152 N N . TYR A 1 246 ? -8.452 -10.135 18.248 1.00 72.44 246 TYR A N 1
ATOM 2153 C CA . TYR A 1 246 ? -8.085 -8.729 18.061 1.00 72.44 246 TYR A CA 1
ATOM 2154 C C . TYR A 1 246 ? -7.950 -7.830 19.291 1.00 72.44 246 TYR A C 1
ATOM 2156 O O . TYR A 1 246 ? -8.473 -8.094 20.372 1.00 72.44 246 TYR A O 1
ATOM 2164 N N . LYS A 1 247 ? -7.254 -6.701 19.074 1.00 77.06 247 LYS A N 1
ATOM 2165 C CA . LYS A 1 247 ? -7.212 -5.543 19.980 1.00 77.06 247 LYS A CA 1
ATOM 2166 C C . LYS A 1 247 ? -7.596 -4.263 19.230 1.00 77.06 247 LYS A C 1
ATOM 2168 O O . LYS A 1 247 ? -6.976 -3.952 18.207 1.00 77.06 247 LYS A O 1
ATOM 2173 N N . VAL A 1 248 ? -8.564 -3.499 19.741 1.00 74.31 248 VAL A N 1
ATOM 2174 C CA . VAL A 1 248 ? -8.944 -2.202 19.147 1.00 74.31 248 VAL A CA 1
ATOM 2175 C C . VAL A 1 248 ? -8.991 -1.083 20.184 1.00 74.31 248 VAL A C 1
ATOM 2177 O O . VAL A 1 248 ? -9.382 -1.304 21.327 1.00 74.31 248 VAL A O 1
ATOM 2180 N N . LYS A 1 249 ? -8.577 0.119 19.771 1.00 77.19 249 LYS A N 1
ATOM 2181 C CA . LYS A 1 249 ? -8.821 1.374 20.490 1.00 77.19 249 LYS A CA 1
ATOM 2182 C C . LYS A 1 249 ? -9.628 2.328 19.608 1.00 77.19 249 LYS A C 1
ATOM 2184 O O . LYS A 1 249 ? -9.278 2.500 18.434 1.00 77.19 249 LYS A O 1
ATOM 2189 N N . TYR A 1 250 ? -10.657 2.937 20.183 1.00 74.81 250 TYR A N 1
ATOM 2190 C CA . TYR A 1 250 ? -11.500 3.939 19.538 1.00 74.81 250 TYR A CA 1
ATOM 2191 C C . TYR A 1 250 ? -11.530 5.219 20.371 1.00 74.81 250 TYR A C 1
ATOM 2193 O O . TYR A 1 250 ? -11.762 5.142 21.573 1.00 74.81 250 TYR A O 1
ATOM 2201 N N . GLN A 1 251 ? -11.341 6.355 19.705 1.00 76.19 251 GLN A N 1
ATOM 2202 C CA . GLN A 1 251 ? -11.443 7.699 20.270 1.00 76.19 251 GLN A CA 1
ATOM 2203 C C . GLN A 1 251 ? -12.328 8.545 19.344 1.00 76.19 251 GLN A C 1
ATOM 2205 O O . GLN A 1 251 ? -12.122 8.510 18.123 1.00 76.19 251 GLN A O 1
ATOM 2210 N N . ASN A 1 252 ? -13.315 9.256 19.897 1.00 74.31 252 ASN A N 1
ATOM 2211 C CA . ASN A 1 252 ? -14.228 10.144 19.159 1.00 74.31 252 ASN A CA 1
ATOM 2212 C C . ASN A 1 252 ? -14.905 9.436 17.967 1.00 74.31 252 ASN A C 1
ATOM 2214 O O . ASN A 1 252 ? -14.655 9.738 16.794 1.00 74.31 252 ASN A O 1
ATOM 2218 N N . ALA A 1 253 ? -15.718 8.410 18.240 1.00 69.81 253 ALA A N 1
ATOM 2219 C CA . ALA A 1 253 ? -16.231 7.520 17.191 1.00 69.81 253 ALA A CA 1
ATOM 2220 C C . ALA A 1 253 ? -17.745 7.263 17.251 1.00 69.81 253 ALA A C 1
ATOM 2222 O O . ALA A 1 253 ? -18.315 7.039 18.318 1.00 69.81 253 ALA A O 1
ATOM 2223 N N . LYS A 1 254 ? -18.384 7.187 16.069 1.00 73.19 254 LYS A N 1
ATOM 2224 C CA . LYS A 1 254 ? -19.775 6.716 15.896 1.00 73.19 254 LYS A CA 1
ATOM 2225 C C . LYS A 1 254 ? -19.803 5.421 15.085 1.00 73.19 254 LYS A C 1
ATOM 2227 O O . LYS A 1 254 ? -19.289 5.397 13.960 1.00 73.19 254 LYS A O 1
ATOM 2232 N N . TYR A 1 255 ? -20.398 4.343 15.606 1.00 70.94 255 TYR A N 1
ATOM 2233 C CA . TYR A 1 255 ? -20.266 3.048 14.928 1.00 70.94 255 TYR A CA 1
ATOM 2234 C C . TYR A 1 255 ? -21.349 1.985 15.141 1.00 70.94 255 TYR A C 1
ATOM 2236 O O . TYR A 1 255 ? -22.088 1.983 16.123 1.00 70.94 255 TYR A O 1
ATOM 2244 N N . LYS A 1 256 ? -21.388 1.028 14.197 1.00 76.19 256 LYS A N 1
ATOM 2245 C CA . LYS A 1 256 ? -22.143 -0.235 14.287 1.00 76.19 256 LYS A CA 1
ATOM 2246 C C . LYS A 1 256 ? -21.218 -1.430 14.033 1.00 76.19 256 LYS A C 1
ATOM 2248 O O . LYS A 1 256 ? -20.567 -1.477 12.983 1.00 76.19 256 LYS A O 1
ATOM 2253 N N . VAL A 1 257 ? -21.178 -2.405 14.943 1.00 72.75 257 VAL A N 1
ATOM 2254 C CA . VAL A 1 257 ? -20.348 -3.614 14.774 1.00 72.75 257 VAL A CA 1
ATOM 2255 C C . VAL A 1 257 ? -21.130 -4.898 15.046 1.00 72.75 257 VAL A C 1
ATOM 2257 O O . VAL A 1 257 ? -21.996 -4.931 15.915 1.00 72.75 257 VAL A O 1
ATOM 2260 N N . LYS A 1 258 ? -20.827 -5.949 14.278 1.00 76.06 258 LYS A N 1
ATOM 2261 C CA . LYS A 1 258 ? -21.256 -7.326 14.551 1.00 76.06 258 LYS A CA 1
ATOM 2262 C C . LYS A 1 258 ? -20.036 -8.235 14.690 1.00 76.06 258 LYS A C 1
ATOM 2264 O O . LYS A 1 258 ? -19.129 -8.152 13.852 1.00 76.06 258 LYS A O 1
ATOM 2269 N N . TYR A 1 259 ? -20.050 -9.092 15.702 1.00 73.38 259 TYR A N 1
ATOM 2270 C CA . TYR A 1 259 ? -19.015 -10.084 15.970 1.00 73.38 259 TYR A CA 1
ATOM 2271 C C . TYR A 1 259 ? -19.631 -11.476 16.086 1.00 73.38 259 TYR A C 1
ATOM 2273 O O . TYR A 1 259 ? -20.621 -11.637 16.794 1.00 73.38 259 TYR A O 1
ATOM 2281 N N . GLN A 1 260 ? -19.011 -12.447 15.423 1.00 76.00 260 GLN A N 1
ATOM 2282 C CA . GLN A 1 260 ? -19.354 -13.864 15.478 1.00 76.00 260 GLN A CA 1
ATOM 2283 C C . GLN A 1 260 ? -18.063 -14.662 15.702 1.00 76.00 260 GLN A C 1
ATOM 2285 O O . GLN A 1 260 ? -17.073 -14.408 15.002 1.00 76.00 260 GLN A O 1
ATOM 2290 N N . ASN A 1 261 ? -18.050 -15.579 16.674 1.00 74.25 261 ASN A N 1
ATOM 2291 C CA . ASN A 1 261 ? -16.906 -16.450 16.987 1.00 74.25 261 ASN A CA 1
ATOM 2292 C C . ASN A 1 261 ? -15.604 -15.652 17.219 1.00 74.25 261 ASN A C 1
ATOM 2294 O O . ASN A 1 261 ? -14.630 -15.752 16.465 1.00 74.25 261 ASN A O 1
ATOM 2298 N N . ALA A 1 262 ? -15.589 -14.767 18.222 1.00 69.31 262 ALA A N 1
ATOM 2299 C CA . ALA A 1 262 ? -14.502 -13.796 18.400 1.00 69.31 262 ALA A CA 1
ATOM 2300 C C . ALA A 1 262 ? -13.879 -13.786 19.806 1.00 69.31 262 ALA A C 1
ATOM 2302 O O . ALA A 1 262 ? -14.575 -13.850 20.819 1.00 69.31 262 ALA A O 1
ATOM 2303 N N . LYS A 1 263 ? -12.547 -13.605 19.866 1.00 72.38 263 LYS A N 1
ATOM 2304 C CA . LYS A 1 263 ? -11.779 -13.361 21.106 1.00 72.38 263 LYS A CA 1
ATOM 2305 C C . LYS A 1 263 ? -11.147 -11.967 21.083 1.00 72.38 263 LYS A C 1
ATOM 2307 O O . LYS A 1 263 ? -10.317 -11.687 20.209 1.00 72.38 263 LYS A O 1
ATOM 2312 N N . TYR A 1 264 ? -11.474 -11.084 22.035 1.00 69.50 264 TYR A N 1
ATOM 2313 C CA . TYR A 1 264 ? -11.028 -9.688 21.911 1.00 69.50 264 TYR A CA 1
ATOM 2314 C C . TYR A 1 264 ? -10.813 -8.848 23.174 1.00 69.50 264 TYR A C 1
ATOM 2316 O O . TYR A 1 264 ? -11.342 -9.115 24.249 1.00 69.50 264 TYR A O 1
ATOM 2324 N N . LYS A 1 265 ? -10.041 -7.761 22.992 1.00 74.56 265 LYS A N 1
ATOM 2325 C CA . LYS A 1 265 ? -9.914 -6.639 23.939 1.00 74.56 265 LYS A CA 1
ATOM 2326 C C . LYS A 1 265 ? -10.226 -5.310 23.243 1.00 74.56 265 LYS A C 1
ATOM 2328 O O . LYS A 1 265 ? -9.604 -5.004 22.219 1.00 74.56 265 LYS A O 1
ATOM 2333 N N . VAL A 1 266 ? -11.131 -4.502 23.796 1.00 71.50 266 VAL A N 1
ATOM 2334 C CA . VAL A 1 266 ? -11.450 -3.172 23.243 1.00 71.50 266 VAL A CA 1
ATOM 2335 C C . VAL A 1 266 ? -11.414 -2.082 24.312 1.00 71.50 266 VAL A C 1
ATOM 2337 O O . VAL A 1 266 ? -11.791 -2.317 25.456 1.00 71.50 266 VAL A O 1
ATOM 2340 N N . LYS A 1 267 ? -10.931 -0.895 23.929 1.00 74.62 267 LYS A N 1
ATOM 2341 C CA . LYS A 1 267 ? -11.070 0.344 24.703 1.00 74.62 267 LYS A CA 1
ATOM 2342 C C . LYS A 1 267 ? -11.829 1.389 23.884 1.00 74.62 267 LYS A C 1
ATOM 2344 O O . LYS A 1 267 ? -11.512 1.571 22.701 1.00 74.62 267 LYS A O 1
ATOM 2349 N N . TYR A 1 268 ? -12.771 2.065 24.525 1.00 72.00 268 TYR A N 1
ATOM 2350 C CA . TYR A 1 268 ? -13.579 3.135 23.950 1.00 72.00 268 TYR A CA 1
ATOM 2351 C C . TYR A 1 268 ? -13.472 4.396 24.800 1.00 72.00 268 TYR A C 1
ATOM 2353 O O . TYR A 1 268 ? -13.608 4.307 26.014 1.00 72.00 268 TYR A O 1
ATOM 2361 N N . GLN A 1 269 ? -13.274 5.533 24.138 1.00 73.56 269 GLN A N 1
ATOM 2362 C CA . GLN A 1 269 ? -13.271 6.868 24.731 1.00 73.56 269 GLN A CA 1
ATOM 2363 C C . GLN A 1 269 ? -14.118 7.791 23.844 1.00 73.56 269 GLN A C 1
ATOM 2365 O O . GLN A 1 269 ? -13.925 7.786 22.620 1.00 73.56 269 GLN A O 1
ATOM 2370 N N . ASN A 1 270 ? -15.061 8.539 24.427 1.00 72.44 270 ASN A N 1
ATOM 2371 C CA . ASN A 1 270 ? -15.920 9.507 23.725 1.00 72.44 270 ASN A CA 1
ATOM 2372 C C . ASN A 1 270 ? -16.647 8.886 22.512 1.00 72.44 270 ASN A C 1
ATOM 2374 O O . ASN A 1 270 ? -16.388 9.221 21.349 1.00 72.44 270 ASN A O 1
ATOM 2378 N N . ALA A 1 271 ? -17.516 7.896 22.748 1.00 67.56 271 ALA A N 1
ATOM 2379 C CA . ALA A 1 271 ? -18.095 7.090 21.665 1.00 67.56 271 ALA A CA 1
ATOM 2380 C C . ALA A 1 271 ? -19.618 6.889 21.752 1.00 67.56 271 ALA A C 1
ATOM 2382 O O . ALA A 1 271 ? -20.168 6.641 22.822 1.00 67.56 271 ALA A O 1
ATOM 2383 N N . LYS A 1 272 ? -20.290 6.892 20.587 1.00 70.00 272 LYS A N 1
ATOM 2384 C CA . LYS A 1 272 ? -21.705 6.487 20.434 1.00 70.00 272 LYS A CA 1
ATOM 2385 C C . LYS A 1 272 ? -21.815 5.218 19.590 1.00 70.00 272 LYS A C 1
ATOM 2387 O O . LYS A 1 272 ? -21.313 5.198 18.457 1.00 70.00 272 LYS A O 1
ATOM 2392 N N . TYR A 1 273 ? -22.472 4.164 20.088 1.00 68.38 273 TYR A N 1
ATOM 2393 C CA . TYR A 1 273 ? -22.420 2.881 19.378 1.00 68.38 273 TYR A CA 1
ATOM 2394 C C . TYR A 1 273 ? -23.567 1.879 19.543 1.00 68.38 273 TYR A C 1
ATOM 2396 O O . TYR A 1 273 ? -24.302 1.879 20.525 1.00 68.38 273 TYR A O 1
ATOM 2404 N N . LYS A 1 274 ? -23.668 0.972 18.553 1.00 72.31 274 LYS A N 1
ATOM 2405 C CA . LYS A 1 274 ? -24.491 -0.250 18.597 1.00 72.31 274 LYS A CA 1
ATOM 2406 C C . LYS A 1 274 ? -23.640 -1.488 18.293 1.00 72.31 274 LYS A C 1
ATOM 2408 O O . LYS A 1 274 ? -22.993 -1.529 17.238 1.00 72.31 274 LYS A O 1
ATOM 2413 N N . VAL A 1 275 ? -23.660 -2.503 19.159 1.00 70.19 275 VAL A N 1
ATOM 2414 C CA . VAL A 1 275 ? -22.916 -3.758 18.932 1.00 70.19 275 VAL A CA 1
ATOM 2415 C C . VAL A 1 275 ? -23.789 -4.995 19.133 1.00 70.19 275 VAL A C 1
ATOM 2417 O O . VAL A 1 275 ? -24.650 -5.016 20.005 1.00 70.19 275 VAL A O 1
ATOM 2420 N N . LYS A 1 276 ? -23.565 -6.020 18.303 1.00 72.62 276 LYS A N 1
ATOM 2421 C CA . LYS A 1 276 ? -24.088 -7.377 18.508 1.00 72.62 276 LYS A CA 1
ATOM 2422 C C . LYS A 1 276 ? -22.934 -8.373 18.611 1.00 72.62 276 LYS A C 1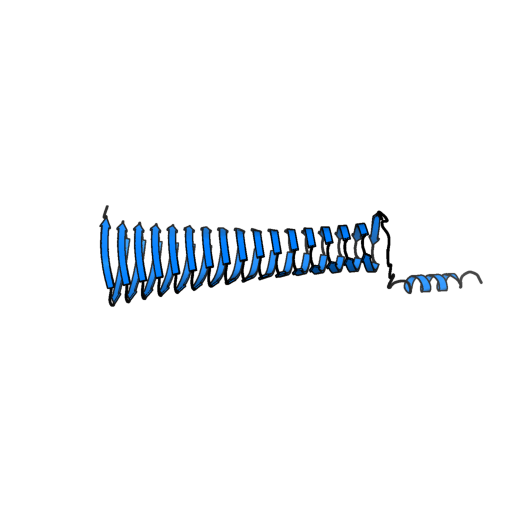
ATOM 2424 O O . LYS A 1 276 ? -22.015 -8.312 17.783 1.00 72.62 276 LYS A O 1
ATOM 2429 N N . TYR A 1 277 ? -23.020 -9.278 19.576 1.00 70.12 277 TYR A N 1
ATOM 2430 C CA . TYR A 1 277 ? -22.054 -10.345 19.812 1.00 70.12 277 TYR A CA 1
ATOM 2431 C C . TYR A 1 277 ? -22.750 -11.704 19.824 1.00 70.12 277 TYR A C 1
ATOM 2433 O O . TYR A 1 277 ? -23.780 -11.843 20.473 1.00 70.12 277 TYR A O 1
ATOM 2441 N N . GLN A 1 278 ? -22.152 -12.675 19.139 1.00 72.19 278 GLN A N 1
ATOM 2442 C CA . GLN A 1 278 ? -22.571 -14.074 19.114 1.00 72.19 278 GLN A CA 1
ATOM 2443 C C . GLN A 1 278 ? -21.326 -14.953 19.309 1.00 72.19 278 GLN A C 1
ATOM 2445 O O . GLN A 1 278 ? -20.324 -14.734 18.614 1.00 72.19 278 GLN A O 1
ATOM 2450 N N . ASN A 1 279 ? -21.360 -15.903 20.249 1.00 70.94 279 ASN A N 1
ATOM 2451 C CA . ASN A 1 279 ? -20.270 -16.855 20.518 1.00 70.94 279 ASN A CA 1
ATOM 2452 C C . ASN A 1 279 ? -18.915 -16.154 20.770 1.00 70.94 279 ASN A C 1
ATOM 2454 O O . ASN A 1 279 ? -17.953 -16.299 20.007 1.00 70.94 279 ASN A O 1
ATOM 2458 N N . ALA A 1 280 ? -18.829 -15.306 21.801 1.00 66.19 280 ALA A N 1
ATOM 2459 C CA . ALA A 1 280 ? -17.669 -14.428 22.007 1.00 66.19 280 ALA A CA 1
ATOM 2460 C C . ALA A 1 280 ? -17.072 -14.481 23.424 1.00 66.19 280 ALA A C 1
ATOM 2462 O O . ALA A 1 280 ? -17.791 -14.540 24.418 1.00 66.19 280 ALA A O 1
ATOM 2463 N N . LYS A 1 281 ? -15.735 -14.368 23.518 1.00 68.94 281 LYS A N 1
ATOM 2464 C CA . LYS A 1 281 ? -14.999 -14.166 24.786 1.00 68.94 281 LYS A CA 1
ATOM 2465 C C . LYS A 1 281 ? -14.288 -12.813 24.785 1.00 68.94 281 LYS A C 1
ATOM 2467 O O . LYS A 1 281 ? -13.481 -12.549 23.882 1.00 68.94 281 LYS A O 1
ATOM 2472 N N . TYR A 1 282 ? -14.528 -11.954 25.784 1.00 67.31 282 TYR A N 1
ATOM 2473 C CA . TYR A 1 282 ? -14.008 -10.585 25.699 1.00 67.31 282 TYR A CA 1
ATOM 2474 C C . TYR A 1 282 ? -13.733 -9.794 26.982 1.00 67.31 282 TYR A C 1
ATOM 2476 O O . TYR A 1 282 ? -14.276 -10.056 28.049 1.00 67.31 282 TYR A O 1
ATOM 2484 N N . LYS A 1 283 ? -12.892 -8.753 26.828 1.00 70.62 283 LYS A N 1
ATOM 2485 C CA . LYS A 1 283 ? -12.667 -7.686 27.819 1.00 70.62 283 LYS A CA 1
ATOM 2486 C C . LYS A 1 283 ? -12.904 -6.303 27.196 1.00 70.62 283 LYS A C 1
ATOM 2488 O O . LYS A 1 283 ? -12.261 -5.981 26.189 1.00 70.62 283 LYS A O 1
ATOM 2493 N N . VAL A 1 284 ? -13.763 -5.471 27.791 1.00 69.00 284 VAL A N 1
ATOM 2494 C CA . VAL A 1 284 ? -13.996 -4.088 27.323 1.00 69.00 284 VAL A CA 1
ATOM 2495 C C . VAL A 1 284 ? -13.814 -3.062 28.439 1.00 69.00 284 VAL A C 1
ATOM 2497 O O . VAL A 1 284 ? -14.154 -3.326 29.586 1.00 69.00 284 VAL A O 1
ATOM 2500 N N . LYS A 1 285 ? -13.255 -1.898 28.089 1.00 71.06 285 LYS A N 1
ATOM 2501 C CA . LYS A 1 285 ? -13.272 -0.688 28.921 1.00 71.06 285 LYS A CA 1
ATOM 2502 C C . LYS A 1 285 ? -13.972 0.450 28.175 1.00 71.06 285 LYS A C 1
ATOM 2504 O O . LYS A 1 285 ? -13.660 0.666 26.995 1.00 71.06 285 LYS A O 1
ATOM 2509 N N . TYR A 1 286 ? -14.853 1.163 28.864 1.00 68.06 286 TYR A N 1
ATOM 2510 C CA . TYR A 1 286 ? -15.571 2.331 28.357 1.00 68.06 286 TYR A CA 1
ATOM 2511 C C . TYR A 1 286 ? -15.291 3.553 29.226 1.00 68.06 286 TYR A C 1
ATOM 2513 O O . TYR A 1 286 ? -15.287 3.426 30.443 1.00 68.06 286 TYR A O 1
ATOM 2521 N N . GLN A 1 287 ? -15.094 4.697 28.576 1.00 70.94 287 GLN A N 1
ATOM 2522 C CA . GLN A 1 287 ? -14.984 6.017 29.190 1.00 70.94 287 GLN A CA 1
ATOM 2523 C C . GLN A 1 287 ? -15.815 6.997 28.346 1.00 70.94 287 GLN A C 1
ATOM 2525 O O . GLN A 1 287 ? -15.634 7.030 27.120 1.00 70.94 287 GLN A O 1
ATOM 2530 N N . ASN A 1 288 ? -16.737 7.745 28.959 1.00 68.00 288 ASN A N 1
ATOM 2531 C CA . ASN A 1 288 ? -17.554 8.780 28.304 1.00 68.00 288 ASN A CA 1
ATOM 2532 C C . ASN A 1 288 ? -18.311 8.254 27.066 1.00 68.00 288 ASN A C 1
ATOM 2534 O O . ASN A 1 288 ? -18.042 8.634 25.919 1.00 68.00 288 ASN A O 1
ATOM 2538 N N . ALA A 1 289 ? -19.225 7.295 27.254 1.00 63.47 289 ALA A N 1
ATOM 2539 C CA . ALA A 1 289 ? -19.863 6.587 26.136 1.00 63.47 289 ALA A CA 1
ATOM 2540 C C . ALA A 1 289 ? -21.390 6.446 26.254 1.00 63.47 289 ALA A C 1
ATOM 2542 O O . ALA A 1 289 ? -21.921 6.191 27.328 1.00 63.47 289 ALA A O 1
ATOM 2543 N N . LYS A 1 290 ? -22.095 6.518 25.110 1.00 66.88 290 LYS A N 1
ATOM 2544 C CA . LYS A 1 290 ? -23.530 6.171 24.987 1.00 66.88 290 LYS A CA 1
ATOM 2545 C C . LYS A 1 290 ? -23.709 4.925 24.119 1.00 66.88 290 LYS A C 1
ATOM 2547 O O . LYS A 1 290 ? -23.212 4.903 22.982 1.00 66.88 290 LYS A O 1
ATOM 2552 N N . TYR A 1 291 ? -24.424 3.899 24.596 1.00 66.88 291 TYR A N 1
ATOM 2553 C CA . TYR A 1 291 ? -24.447 2.625 23.871 1.00 66.88 291 TYR A CA 1
ATOM 2554 C C . TYR A 1 291 ? -25.679 1.723 23.961 1.00 66.88 291 TYR A C 1
ATOM 2556 O O . TYR A 1 291 ? -26.418 1.728 24.935 1.00 66.88 291 TYR A O 1
ATOM 2564 N N . LYS A 1 292 ? -25.847 0.886 22.920 1.00 69.81 292 LYS A N 1
ATOM 2565 C CA . LYS A 1 292 ? -26.778 -0.257 22.896 1.00 69.81 292 LYS A CA 1
ATOM 2566 C C . LYS A 1 292 ? -26.040 -1.550 22.532 1.00 69.81 292 LYS A C 1
ATOM 2568 O O . LYS A 1 292 ? -25.399 -1.602 21.473 1.00 69.81 292 LYS A O 1
ATOM 2573 N N . VAL A 1 293 ? -26.144 -2.598 23.352 1.00 67.56 293 VAL A N 1
ATOM 2574 C CA . VAL A 1 293 ? -25.488 -3.892 23.081 1.00 67.56 293 VAL A CA 1
ATOM 2575 C C . VAL A 1 293 ? -26.454 -5.070 23.211 1.00 67.56 293 VAL A C 1
ATOM 2577 O O . VAL A 1 293 ? -27.324 -5.069 24.072 1.00 67.56 293 VAL A O 1
ATOM 2580 N N . LYS A 1 294 ? -26.303 -6.067 22.330 1.00 69.81 294 LYS A N 1
ATOM 2581 C CA . LYS A 1 294 ? -26.952 -7.382 22.443 1.00 69.81 294 LYS A CA 1
ATOM 2582 C C . LYS A 1 294 ? -25.899 -8.489 22.502 1.00 69.81 294 LYS A C 1
ATOM 2584 O O . LYS A 1 294 ? -24.966 -8.469 21.685 1.00 69.81 294 LYS A O 1
ATOM 2589 N N . TYR A 1 295 ? -26.081 -9.436 23.414 1.00 67.75 295 TYR A N 1
ATOM 2590 C CA . TYR A 1 295 ? -25.210 -10.593 23.614 1.00 67.75 295 TYR A CA 1
ATOM 2591 C C . TYR A 1 295 ? -25.986 -11.899 23.468 1.00 67.75 295 TYR A C 1
ATOM 2593 O O . TYR A 1 295 ? -27.088 -12.003 23.990 1.00 67.75 295 TYR A O 1
ATOM 2601 N N . GLN A 1 296 ? -25.376 -12.872 22.793 1.00 69.56 296 GLN A N 1
ATOM 2602 C CA . GLN A 1 296 ? -25.848 -14.251 22.689 1.00 69.56 296 GLN A CA 1
ATOM 2603 C C . GLN A 1 296 ? -24.641 -15.187 22.865 1.00 69.56 296 GLN A C 1
ATOM 2605 O O . GLN A 1 296 ? -23.636 -15.008 22.163 1.00 69.56 296 GLN A O 1
ATOM 2610 N N . ASN A 1 297 ? -24.706 -16.142 23.798 1.00 66.75 297 ASN A N 1
ATOM 2611 C CA . ASN A 1 297 ? -23.659 -17.149 24.043 1.00 66.75 297 ASN A CA 1
ATOM 2612 C C . ASN A 1 297 ? -22.266 -16.525 24.283 1.00 66.75 297 ASN A C 1
ATOM 2614 O O . ASN A 1 297 ? -21.327 -16.702 23.498 1.00 66.75 297 ASN A O 1
ATOM 2618 N N . ALA A 1 298 ? -22.111 -15.711 25.334 1.00 63.47 298 ALA A N 1
ATOM 2619 C CA . ALA A 1 298 ? -20.887 -14.929 25.557 1.00 63.47 298 ALA A CA 1
ATOM 2620 C C . ALA A 1 298 ? -20.313 -15.039 26.981 1.00 63.47 298 ALA A C 1
ATOM 2622 O O . ALA A 1 298 ? -21.053 -15.070 27.958 1.00 63.47 298 ALA A O 1
ATOM 2623 N N . LYS A 1 299 ? -18.973 -15.016 27.104 1.00 66.50 299 LYS A N 1
ATOM 2624 C CA . LYS A 1 299 ? -18.255 -14.866 28.390 1.00 66.50 299 LYS A CA 1
ATOM 2625 C C . LYS A 1 299 ? -17.501 -13.536 28.436 1.00 66.50 299 LYS A C 1
ATOM 2627 O O . LYS A 1 299 ? -16.702 -13.262 27.527 1.00 66.50 299 LYS A O 1
ATOM 2632 N N . TYR A 1 300 ? -17.691 -12.716 29.477 1.00 66.00 300 TYR A N 1
ATOM 2633 C CA . TYR A 1 300 ? -17.130 -11.361 29.455 1.00 66.00 300 TYR A CA 1
ATOM 2634 C C . TYR A 1 300 ? -16.726 -10.683 30.765 1.00 66.00 300 TYR A C 1
ATOM 2636 O O . TYR A 1 300 ? -17.258 -10.952 31.833 1.00 66.00 300 TYR A O 1
ATOM 2644 N N . LYS A 1 301 ? -15.808 -9.708 30.631 1.00 69.88 301 LYS A N 1
ATOM 2645 C CA . LYS A 1 301 ? -15.445 -8.733 31.674 1.00 69.88 301 LYS A CA 1
ATOM 2646 C C . LYS A 1 301 ? -15.548 -7.300 31.148 1.00 69.88 301 LYS A C 1
ATOM 2648 O O . LYS A 1 301 ? -14.901 -6.974 30.144 1.00 69.88 301 LYS A O 1
ATOM 2653 N N . VAL A 1 302 ? -16.308 -6.436 31.819 1.00 67.50 302 VAL A N 1
ATOM 2654 C CA . VAL A 1 302 ? -16.460 -5.024 31.420 1.00 67.50 302 VAL A CA 1
ATOM 2655 C C . VAL A 1 302 ? -16.135 -4.074 32.571 1.00 67.50 302 VAL A C 1
ATOM 2657 O O . VAL A 1 302 ? -16.428 -4.376 33.722 1.00 67.50 302 VAL A O 1
ATOM 2660 N N . LYS A 1 303 ? -15.486 -2.948 32.244 1.00 71.19 303 LYS A N 1
ATOM 2661 C CA . LYS A 1 303 ? -15.328 -1.789 33.133 1.00 71.19 303 LYS A CA 1
ATOM 2662 C C . LYS A 1 303 ? -15.969 -0.545 32.515 1.00 71.19 303 LYS A C 1
ATOM 2664 O O . LYS A 1 303 ? -15.737 -0.295 31.322 1.00 71.19 303 LYS A O 1
ATOM 2669 N N . TYR A 1 304 ? -16.696 0.220 33.320 1.00 67.62 304 TYR A N 1
ATOM 2670 C CA . TYR A 1 304 ? -17.351 1.469 32.925 1.00 67.62 304 TYR A CA 1
ATOM 2671 C C . TYR A 1 304 ? -16.841 2.654 33.744 1.00 67.62 304 TYR A C 1
ATOM 2673 O O . TYR A 1 304 ? -16.573 2.494 34.928 1.00 67.62 304 TYR A O 1
ATOM 2681 N N . GLN A 1 305 ? -16.735 3.805 33.078 1.00 70.50 305 GLN A N 1
ATOM 2682 C CA . GLN A 1 305 ? -16.535 5.129 33.661 1.00 70.50 305 GLN A CA 1
ATOM 2683 C C . GLN A 1 305 ? -17.387 6.116 32.843 1.00 70.50 305 GLN A C 1
ATOM 2685 O O . GLN A 1 305 ? -17.251 6.170 31.613 1.00 70.50 305 GLN A O 1
ATOM 2690 N N . ASN A 1 306 ? -18.314 6.813 33.500 1.00 63.31 306 ASN A N 1
ATOM 2691 C CA . ASN A 1 306 ? -19.187 7.870 32.963 1.00 63.31 306 ASN A CA 1
ATOM 2692 C C . ASN A 1 306 ? -19.898 7.463 31.650 1.00 63.31 306 ASN A C 1
ATOM 2694 O O . ASN A 1 306 ? -19.597 7.940 30.551 1.00 63.31 306 ASN A O 1
ATOM 2698 N N . ALA A 1 307 ? -20.823 6.493 31.725 1.00 62.75 307 ALA A N 1
ATOM 2699 C CA . ALA A 1 307 ? -21.466 5.896 30.547 1.00 62.75 307 ALA A CA 1
ATOM 2700 C C . ALA A 1 307 ? -22.986 5.686 30.695 1.00 62.75 307 ALA A C 1
ATOM 2702 O O . ALA A 1 307 ? -23.441 5.149 31.695 1.00 62.75 307 ALA A O 1
ATOM 2703 N N . LYS A 1 308 ? -23.761 5.993 29.638 1.00 65.94 308 LYS A N 1
ATOM 2704 C CA . LYS A 1 308 ? -25.216 5.715 29.544 1.00 65.94 308 LYS A CA 1
ATOM 2705 C C . LYS A 1 308 ? -25.496 4.520 28.622 1.00 65.94 308 LYS A C 1
ATOM 2707 O O . LYS A 1 308 ? -24.940 4.462 27.512 1.00 65.94 308 LYS A O 1
ATOM 2712 N N . TYR A 1 309 ? -26.360 3.580 29.026 1.00 65.44 309 TYR A N 1
ATOM 2713 C CA . TYR A 1 309 ? -26.460 2.287 28.337 1.00 65.44 309 TYR A CA 1
ATOM 2714 C C . TYR A 1 309 ? -27.820 1.587 28.285 1.00 65.44 309 TYR A C 1
ATOM 2716 O O . TYR A 1 309 ? -28.683 1.802 29.116 1.00 65.44 309 TYR A O 1
ATOM 2724 N N . LYS A 1 310 ? -27.975 0.700 27.286 1.00 69.88 310 LYS A N 1
ATOM 2725 C CA . LYS A 1 310 ? -29.041 -0.316 27.200 1.00 69.88 310 LYS A CA 1
ATOM 2726 C C . LYS A 1 310 ? -28.448 -1.651 26.745 1.00 69.88 310 LYS A C 1
ATOM 2728 O O . LYS A 1 310 ? -27.789 -1.703 25.696 1.00 69.88 310 LYS A O 1
ATOM 2733 N N . VAL A 1 311 ? -28.685 -2.725 27.495 1.00 67.44 311 VAL A N 1
ATOM 2734 C CA . VAL A 1 311 ? -28.117 -4.051 27.208 1.00 67.44 311 VAL A CA 1
ATOM 2735 C C . VAL A 1 311 ? -29.203 -5.126 27.191 1.00 67.44 311 VAL A C 1
ATOM 2737 O O . VAL A 1 311 ? -30.170 -5.029 27.930 1.00 67.44 311 VAL A O 1
ATOM 2740 N N . LYS A 1 312 ? -29.067 -6.118 26.302 1.00 72.19 312 LYS A N 1
ATOM 2741 C CA . LYS A 1 312 ? -29.866 -7.353 26.307 1.00 72.19 312 LYS A CA 1
ATOM 2742 C C . LYS A 1 312 ? -28.947 -8.575 26.284 1.00 72.19 312 LYS A C 1
ATOM 2744 O O . LYS A 1 312 ? -27.955 -8.566 25.540 1.00 72.19 312 LYS A O 1
ATOM 2749 N N . TYR A 1 313 ? -29.314 -9.605 27.037 1.00 69.38 313 TYR A N 1
ATOM 2750 C CA . TYR A 1 313 ? -28.555 -10.842 27.203 1.00 69.38 313 TYR A CA 1
ATOM 2751 C C . TYR A 1 313 ? -29.393 -12.060 26.826 1.00 69.38 313 TYR A C 1
ATOM 2753 O O . TYR A 1 313 ? -30.603 -12.053 27.004 1.00 69.38 313 TYR A O 1
ATOM 2761 N N . GLN A 1 314 ? -28.722 -13.082 26.303 1.00 65.81 314 GLN A N 1
ATOM 2762 C CA . GLN A 1 314 ? -29.243 -14.431 26.120 1.00 65.81 314 GLN A CA 1
ATOM 2763 C C . GLN A 1 314 ? -28.056 -15.387 26.319 1.00 65.81 314 GLN A C 1
ATOM 2765 O O . GLN A 1 314 ? -27.039 -15.247 25.627 1.00 65.81 314 GLN A O 1
ATOM 2770 N N . ASN A 1 315 ? -28.142 -16.289 27.300 1.00 65.12 315 ASN A N 1
ATOM 2771 C CA . ASN A 1 315 ? -27.123 -17.297 27.634 1.00 65.12 315 ASN A CA 1
ATOM 2772 C C . ASN A 1 315 ? -25.697 -16.713 27.797 1.00 65.12 315 ASN A C 1
ATOM 2774 O O . ASN A 1 315 ? -24.802 -16.945 26.977 1.00 65.12 315 ASN A O 1
ATOM 2778 N N . ALA A 1 316 ? -25.460 -15.891 28.830 1.00 64.75 316 ALA A N 1
ATOM 2779 C CA . ALA A 1 316 ? -24.181 -15.189 29.025 1.00 64.75 316 ALA A CA 1
ATOM 2780 C C . ALA A 1 316 ? -23.627 -15.308 30.459 1.00 64.75 316 ALA A C 1
ATOM 2782 O O . ALA A 1 316 ? -24.370 -15.155 31.416 1.00 64.75 316 ALA A O 1
ATOM 2783 N N . LYS A 1 317 ? -22.299 -15.482 30.608 1.00 68.31 317 LYS A N 1
ATOM 2784 C CA . LYS A 1 317 ? -21.587 -15.435 31.911 1.00 68.31 317 LYS A CA 1
ATOM 2785 C C . LYS A 1 317 ? -20.735 -14.163 32.025 1.00 68.31 317 LYS A C 1
ATOM 2787 O O . LYS A 1 317 ? -19.969 -13.859 31.096 1.00 68.31 317 LYS A O 1
ATOM 2792 N N . TYR A 1 318 ? -20.816 -13.423 33.140 1.00 64.75 318 TYR A N 1
ATOM 2793 C CA . TYR A 1 318 ? -20.240 -12.074 33.211 1.00 64.75 318 TYR A CA 1
ATOM 2794 C C . TYR A 1 318 ? -19.639 -11.596 34.534 1.00 64.75 318 TYR A C 1
ATOM 2796 O O . TYR A 1 318 ? -20.034 -12.014 35.606 1.00 64.75 318 TYR A O 1
ATOM 2804 N N . LYS A 1 319 ? -18.702 -10.636 34.427 1.00 70.12 319 LYS A N 1
ATOM 2805 C CA . LYS A 1 319 ? -18.198 -9.808 35.538 1.00 70.12 319 LYS A CA 1
ATOM 2806 C C . LYS A 1 319 ? -18.151 -8.333 35.133 1.00 70.12 319 LYS A C 1
ATOM 2808 O O . LYS A 1 319 ? -17.490 -7.979 34.146 1.00 70.12 319 LYS A O 1
ATOM 2813 N N . VAL A 1 320 ? -18.818 -7.465 35.889 1.00 68.94 320 VAL A N 1
ATOM 2814 C CA . VAL A 1 320 ? -18.888 -6.018 35.629 1.00 68.94 320 VAL A CA 1
ATOM 2815 C C . VAL A 1 320 ? -18.252 -5.257 36.793 1.00 68.94 320 VAL A C 1
ATOM 2817 O O . VAL A 1 320 ? -18.370 -5.677 37.934 1.00 68.94 320 VAL A O 1
ATOM 2820 N N . LYS A 1 321 ? -17.506 -4.185 36.499 1.00 72.50 321 LYS A N 1
ATOM 2821 C CA . LYS A 1 321 ? -17.046 -3.214 37.503 1.00 72.50 321 LYS A CA 1
ATOM 2822 C C . LYS A 1 321 ? -17.433 -1.805 37.060 1.00 72.50 321 LYS A C 1
ATOM 2824 O O . LYS A 1 321 ? -17.148 -1.438 35.912 1.00 72.50 321 LYS A O 1
ATOM 2829 N N . TYR A 1 322 ? -18.023 -1.043 37.966 1.00 66.94 322 TYR A N 1
ATOM 2830 C CA . TYR A 1 322 ? -18.352 0.368 37.790 1.00 66.94 322 TYR A CA 1
ATOM 2831 C C . TYR A 1 322 ? -17.340 1.210 38.574 1.00 66.94 322 TYR A C 1
ATOM 2833 O O . TYR A 1 322 ? -16.869 0.782 39.622 1.00 66.94 322 TYR A O 1
ATOM 2841 N N . GLN A 1 323 ? -16.925 2.338 38.009 1.00 60.84 323 GLN A N 1
ATOM 2842 C CA . GLN A 1 323 ? -16.197 3.389 38.714 1.00 60.84 323 GLN A CA 1
ATOM 2843 C C . GLN A 1 323 ? -16.942 4.676 38.372 1.00 60.84 323 GLN A C 1
ATOM 2845 O O . GLN A 1 323 ? -16.874 5.122 37.222 1.00 60.84 323 GLN A O 1
ATOM 2850 N N . ASN A 1 324 ? -17.723 5.170 39.328 1.00 50.66 324 ASN A N 1
ATOM 2851 C CA . ASN A 1 324 ? -18.376 6.467 39.245 1.00 50.66 324 ASN A CA 1
ATOM 2852 C C . ASN A 1 324 ? -17.447 7.484 39.912 1.00 50.66 324 ASN A C 1
ATOM 2854 O O . ASN A 1 324 ? -16.937 7.217 40.997 1.00 50.66 324 ASN A O 1
ATOM 2858 N N . ALA A 1 325 ? -17.192 8.574 39.200 1.00 42.41 325 ALA A N 1
ATOM 2859 C CA . ALA A 1 325 ? -16.764 9.855 39.735 1.00 42.41 325 ALA A CA 1
ATOM 2860 C C . ALA A 1 325 ? -17.553 10.895 38.942 1.00 42.41 325 ALA A C 1
ATOM 2862 O O . ALA A 1 325 ? -17.460 10.849 37.680 1.00 42.41 325 ALA A O 1
#

pLDDT: mean 70.54, std 12.55, range [31.09, 83.75]

Sequence (325 aa):
MAIRQLKKGLHYFECLYNMFIMSLEGTALLGMKYQNAKYKVKYQNAKYKVKYQNAKYKVKYQNAKYKVKYQNAKYKVKYQNAKYKVKYQNAKYKVKYQNAKYKVKYQNAKYKVKYQNAKYKVKYQNAKYKVKYQNAKYKVKYQNAKYKVKYQNAKYKVKYQNAKYKVKYQNAKYKVKYQNAKYKVKYQNARYKVKYQNAKYKVKYQNAKYKVKYQNAKYKVKYQNAKYKVKYQNAKYKVKYQNAKYKVKYQNAKYKVKYQNAKYKVKYQNAKYKVKYQNAKYKVKYQNAKYKVKYQNAKYKVKYQNAKYKVKYQNAKYKVKYQNA

Organism: Biomphalaria pfeifferi (NCBI:txid112525)

Secondary structure (DSSP, 8-state):
--SSSHHHHHHHHHHTTS-EEEEE-S----EEEEES-EEEEEEES-EEEEEEES-EEEEEEES-EEEEEEES-EEEEEEES-EEEEEEES-EEEEEEEEEEEEEEEEEEEEEEEEEEEEEEEEEEEEEEEEEEEEEEEEEEEEEEEEEEEEEEEEEEEEEEEEEEEEEEEEEEEEEEEEEEEEEEEEEEEEEEEEEEEEEEEEEEEEEEEEEEEEEEEEEEEEEEEEEEEEEEEEEEEEEEEEEEEEEEEEEEEEEEEEEEEEEEEEEEEEEEEEEEEEEEEEEEEEEEEEEEEEEEEEEEEEEEEEEEEEEEEEEEEEEEEE--